Protein AF-A0A965KY84-F1 (afdb_monomer)

Radius of gyration: 26.67 Å; Cα contacts (8 Å, |Δi|>4): 203; chains: 1; bounding box: 58×39×114 Å

Secondary structure (DSSP, 8-state):
---HHHHHHHHHHHHHHHHHHHHHHHTT-HHHHHHHHHHHHHHHHHHHHHHHHHTT--SHHHHHHHHHHHHHHHHHHHHHHHHHHHHHHTT-HHHHHHHHHHHHHHTTT-SS-THHHHHHHHHHHHHHTT-HHHHHHHHHHHHHHS-TT-HHHHHHHHHH--S----TTS-------------------

Structure (mmCIF, N/CA/C/O backbone):
data_AF-A0A965KY84-F1
#
_entry.id   AF-A0A965KY84-F1
#
loop_
_atom_site.group_PDB
_atom_site.id
_atom_site.type_symbol
_atom_site.label_atom_id
_atom_site.label_alt_id
_atom_site.label_comp_id
_atom_site.label_asym_id
_atom_site.label_entity_id
_atom_site.label_seq_id
_atom_site.pdbx_PDB_ins_code
_atom_site.Cartn_x
_atom_site.Cartn_y
_atom_site.Cartn_z
_atom_site.occupancy
_atom_site.B_iso_or_equiv
_atom_site.auth_seq_id
_atom_site.auth_comp_id
_atom_site.auth_asym_id
_atom_site.auth_atom_id
_atom_site.pdbx_PDB_model_num
ATOM 1 N N . ILE A 1 1 ? -8.510 -15.455 -38.032 1.00 48.03 1 ILE A N 1
ATOM 2 C CA . ILE A 1 1 ? -7.529 -14.354 -37.911 1.00 48.03 1 ILE A CA 1
ATOM 3 C C . ILE A 1 1 ? -8.120 -13.406 -36.882 1.00 48.03 1 ILE A C 1
ATOM 5 O O . ILE A 1 1 ? -9.177 -12.855 -37.149 1.00 48.03 1 ILE A O 1
ATOM 9 N N . SER A 1 2 ? -7.566 -13.393 -35.667 1.00 53.50 2 SER A N 1
ATOM 10 C CA . SER A 1 2 ? -7.952 -12.434 -34.624 1.00 53.50 2 SER A CA 1
ATOM 11 C C . SER A 1 2 ? -7.373 -11.094 -35.042 1.00 53.50 2 SER A C 1
ATOM 13 O O . SER A 1 2 ? -6.164 -11.003 -35.238 1.00 53.50 2 SER A O 1
ATOM 15 N N . ASP A 1 3 ? -8.238 -10.120 -35.275 1.00 58.94 3 ASP A N 1
ATOM 16 C CA . ASP A 1 3 ? -7.884 -8.865 -35.921 1.00 58.94 3 ASP A CA 1
ATOM 17 C C . ASP A 1 3 ? -7.163 -7.962 -34.908 1.00 58.94 3 ASP A C 1
ATOM 19 O O . ASP A 1 3 ? -7.697 -7.666 -33.839 1.00 58.94 3 ASP A O 1
ATOM 23 N N . GLU A 1 4 ? -5.931 -7.544 -35.204 1.00 60.50 4 GLU A N 1
ATOM 24 C CA . GLU A 1 4 ? -5.129 -6.662 -34.333 1.00 60.50 4 GLU A CA 1
ATOM 25 C C . GLU A 1 4 ? -5.877 -5.360 -33.972 1.00 60.50 4 GLU A C 1
ATOM 27 O O . GLU A 1 4 ? -5.611 -4.740 -32.941 1.00 60.50 4 GLU A O 1
ATOM 32 N N . SER A 1 5 ? -6.866 -4.981 -34.788 1.00 69.56 5 SER A N 1
ATOM 33 C CA . SER A 1 5 ? -7.775 -3.853 -34.575 1.00 69.56 5 SER A CA 1
ATOM 34 C C . SER A 1 5 ? -8.578 -3.947 -33.266 1.00 69.56 5 SER A C 1
ATOM 36 O O . SER A 1 5 ? -8.753 -2.934 -32.584 1.00 69.56 5 SER A O 1
ATOM 38 N N . ASP A 1 6 ? -9.006 -5.145 -32.857 1.00 75.56 6 ASP A N 1
ATOM 39 C CA . ASP A 1 6 ? -9.757 -5.343 -31.611 1.00 75.56 6 ASP A CA 1
ATOM 40 C C . ASP A 1 6 ? -8.845 -5.238 -30.382 1.00 75.56 6 ASP A C 1
ATOM 42 O O . ASP A 1 6 ? -9.236 -4.677 -29.357 1.00 75.56 6 ASP A O 1
ATOM 46 N N . TYR A 1 7 ? -7.584 -5.662 -30.500 1.00 73.69 7 TYR A N 1
ATOM 47 C CA . TYR A 1 7 ? -6.595 -5.500 -29.433 1.00 73.69 7 TYR A CA 1
ATOM 48 C C . TYR A 1 7 ? -6.318 -4.019 -29.129 1.00 73.69 7 TYR A C 1
ATOM 50 O O . TYR A 1 7 ? -6.344 -3.606 -27.965 1.00 73.69 7 TYR A O 1
ATOM 58 N N . PHE A 1 8 ? -6.136 -3.187 -30.161 1.00 81.56 8 PHE A N 1
ATOM 59 C CA . PHE A 1 8 ? -5.931 -1.746 -29.973 1.00 81.56 8 PHE A CA 1
ATOM 60 C C . PHE A 1 8 ? -7.146 -1.050 -29.350 1.00 81.56 8 PHE A C 1
ATOM 62 O O . PHE A 1 8 ? -6.969 -0.190 -28.485 1.00 81.56 8 PHE A O 1
ATOM 69 N N . ARG A 1 9 ? -8.370 -1.464 -29.702 1.00 82.81 9 ARG A N 1
ATOM 70 C CA . ARG A 1 9 ? -9.598 -0.951 -29.067 1.00 82.81 9 ARG A CA 1
ATOM 71 C C . ARG A 1 9 ? -9.628 -1.226 -27.568 1.00 82.81 9 ARG A C 1
ATOM 73 O O . ARG A 1 9 ? -9.998 -0.347 -26.792 1.00 82.81 9 ARG A O 1
ATOM 80 N N . HIS A 1 10 ? -9.227 -2.423 -27.144 1.00 84.94 10 HIS A N 1
ATOM 81 C CA . HIS A 1 10 ? -9.190 -2.769 -25.723 1.00 84.94 10 HIS A CA 1
ATOM 82 C C . HIS A 1 10 ? -8.139 -1.964 -24.955 1.00 84.94 10 HIS A C 1
ATOM 84 O O . HIS A 1 10 ? -8.420 -1.502 -23.848 1.00 84.94 10 HIS A O 1
ATOM 90 N N . ILE A 1 11 ? -6.965 -1.732 -25.551 1.00 87.38 11 ILE A N 1
ATOM 91 C CA . ILE A 1 11 ? -5.928 -0.880 -24.950 1.00 87.38 11 ILE A CA 1
ATOM 92 C C . ILE A 1 11 ? -6.421 0.559 -24.807 1.00 87.38 11 ILE A C 1
ATOM 94 O O . ILE A 1 11 ? -6.258 1.167 -23.748 1.00 87.38 11 ILE A O 1
ATOM 98 N N . GLU A 1 12 ? -7.036 1.109 -25.852 1.00 90.69 12 GLU A N 1
ATOM 99 C CA . GLU A 1 12 ? -7.560 2.472 -25.824 1.00 90.69 12 GLU A CA 1
ATOM 100 C C . GLU A 1 12 ? -8.665 2.621 -24.770 1.00 90.69 12 GLU A C 1
ATOM 102 O O . GLU A 1 12 ? -8.645 3.562 -23.972 1.00 90.69 12 GLU A O 1
ATOM 107 N N . ALA A 1 13 ? -9.587 1.658 -24.699 1.00 91.06 13 ALA A N 1
ATOM 108 C CA . ALA A 1 13 ? -10.632 1.632 -23.685 1.00 91.06 13 ALA A CA 1
ATOM 109 C C . ALA A 1 13 ? -10.048 1.573 -22.264 1.00 91.06 13 ALA A C 1
ATOM 111 O O . ALA A 1 13 ? -10.431 2.378 -21.412 1.00 91.06 13 ALA A O 1
ATOM 112 N N . ALA A 1 14 ? -9.082 0.685 -22.011 1.00 88.94 14 ALA A N 1
ATOM 113 C CA . ALA A 1 14 ? -8.410 0.582 -20.716 1.00 88.94 14 ALA A CA 1
ATOM 114 C C . ALA A 1 14 ? -7.687 1.887 -20.341 1.00 88.94 14 ALA A C 1
ATOM 116 O O . ALA A 1 14 ? -7.776 2.351 -19.202 1.00 88.94 14 ALA A O 1
ATOM 117 N N . HIS A 1 15 ? -7.026 2.532 -21.306 1.00 90.81 15 HIS A N 1
ATOM 118 C CA . HIS A 1 15 ? -6.369 3.822 -21.096 1.00 90.81 15 HIS A CA 1
ATOM 119 C C . HIS A 1 15 ? -7.362 4.936 -20.750 1.00 90.81 15 HIS A C 1
ATOM 121 O O . HIS A 1 15 ? -7.101 5.737 -19.849 1.00 90.81 15 HIS A O 1
ATOM 127 N N . ASN A 1 16 ? -8.515 4.970 -21.419 1.00 94.31 16 ASN A N 1
ATOM 128 C CA . ASN A 1 16 ? -9.575 5.937 -21.140 1.00 94.31 16 ASN A CA 1
ATOM 129 C C . ASN A 1 16 ? -10.199 5.715 -19.755 1.00 94.31 16 ASN A C 1
ATOM 131 O O . ASN A 1 16 ? -10.411 6.682 -19.020 1.00 94.31 16 ASN A O 1
ATOM 135 N N . ILE A 1 17 ? -10.414 4.457 -19.358 1.00 94.25 17 ILE A N 1
ATOM 136 C CA . ILE A 1 17 ? -10.877 4.100 -18.009 1.00 94.25 17 ILE A CA 1
ATOM 137 C C . ILE A 1 17 ? -9.865 4.570 -16.962 1.00 94.25 17 ILE A C 1
ATOM 139 O O . ILE A 1 17 ? -10.242 5.275 -16.025 1.00 94.25 17 ILE A O 1
ATOM 143 N N . ARG A 1 18 ? -8.573 4.268 -17.149 1.00 94.00 18 ARG A N 1
ATOM 144 C CA . ARG A 1 18 ? -7.508 4.720 -16.241 1.00 94.00 18 ARG A CA 1
ATOM 145 C C . ARG A 1 18 ? -7.511 6.240 -16.089 1.00 94.00 18 ARG A C 1
ATOM 147 O O . ARG A 1 18 ? -7.527 6.739 -14.968 1.00 94.00 18 ARG A O 1
ATOM 154 N N . LYS A 1 19 ? -7.557 6.982 -17.201 1.00 95.50 19 LYS A N 1
ATOM 155 C CA . LYS A 1 19 ? -7.631 8.452 -17.175 1.00 95.50 19 LYS A CA 1
ATOM 156 C C . LYS A 1 19 ? -8.861 8.965 -16.431 1.00 95.50 19 LYS A C 1
ATOM 158 O O . LYS A 1 19 ? -8.756 9.956 -15.714 1.00 95.50 19 LYS A O 1
ATOM 163 N N . SER A 1 20 ? -10.011 8.312 -16.597 1.00 96.62 20 SER A N 1
ATOM 164 C CA . SER A 1 20 ? -11.227 8.680 -15.874 1.00 96.62 20 SER A CA 1
ATOM 165 C C . SER A 1 20 ? -11.042 8.503 -14.367 1.00 96.62 20 SER A C 1
ATOM 167 O O . SER A 1 20 ? -11.290 9.447 -13.621 1.00 96.62 20 SER A O 1
ATOM 169 N N . ILE A 1 21 ? -10.527 7.351 -13.922 1.00 96.50 21 ILE A N 1
ATOM 170 C CA . ILE A 1 21 ? -10.257 7.069 -12.501 1.00 96.50 21 ILE A CA 1
ATOM 171 C C . ILE A 1 21 ? -9.273 8.092 -11.918 1.00 96.50 21 ILE A C 1
ATOM 173 O O . ILE A 1 21 ? -9.540 8.667 -10.865 1.00 96.50 21 ILE A O 1
ATOM 177 N N . GLU A 1 22 ? -8.176 8.385 -12.620 1.00 95.75 22 GLU A N 1
ATOM 178 C CA . GLU A 1 22 ? -7.222 9.421 -12.201 1.00 95.75 22 GLU A CA 1
ATOM 179 C C . GLU A 1 22 ? -7.871 10.814 -12.126 1.00 95.75 22 GLU A C 1
ATOM 181 O O . GLU A 1 22 ? -7.542 11.607 -11.244 1.00 95.75 22 GLU A O 1
ATOM 186 N N . GLY A 1 23 ? -8.801 11.121 -13.035 1.00 96.38 23 GLY A N 1
ATOM 187 C CA . GLY A 1 23 ? -9.595 12.348 -13.003 1.00 96.38 23 GLY A CA 1
ATOM 188 C C . GLY A 1 23 ? -10.447 12.444 -11.738 1.00 96.38 23 GLY A C 1
ATOM 189 O O . GLY A 1 23 ? -10.353 13.431 -11.012 1.00 96.38 23 GLY A O 1
ATOM 190 N N . TRP A 1 24 ? -11.206 11.391 -11.421 1.00 96.56 24 TRP A N 1
ATOM 191 C CA . TRP A 1 24 ? -12.016 11.317 -10.201 1.00 96.56 24 TRP A CA 1
ATOM 192 C C . TRP A 1 24 ? -11.172 11.408 -8.927 1.00 96.56 24 TRP A C 1
ATOM 194 O O . TRP A 1 24 ? -11.560 12.101 -7.984 1.00 96.56 24 TRP A O 1
ATOM 204 N N . ALA A 1 25 ? -10.003 10.763 -8.907 1.00 95.38 25 ALA A N 1
ATOM 205 C CA . ALA A 1 25 ? -9.055 10.853 -7.801 1.00 95.38 25 ALA A CA 1
ATOM 206 C C . ALA A 1 25 ? -8.598 12.303 -7.568 1.00 95.38 25 ALA A C 1
ATOM 208 O O . ALA A 1 25 ? -8.635 12.793 -6.440 1.00 95.38 25 ALA A O 1
ATOM 209 N N . LYS A 1 26 ? -8.240 13.027 -8.641 1.00 94.50 26 LYS A N 1
ATOM 210 C CA . LYS A 1 26 ? -7.852 14.450 -8.575 1.00 94.50 26 LYS A CA 1
ATOM 211 C C . LYS A 1 26 ? -8.998 15.362 -8.141 1.00 94.50 26 LYS A C 1
ATOM 213 O O . LYS A 1 26 ? -8.748 16.384 -7.512 1.00 94.50 26 LYS A O 1
ATOM 218 N N . SER A 1 27 ? -10.241 14.990 -8.438 1.00 94.88 27 SER A N 1
ATOM 219 C CA . SER A 1 27 ? -11.438 15.681 -7.945 1.00 94.88 27 SER A CA 1
ATOM 220 C C . SER A 1 27 ? -11.765 15.382 -6.474 1.00 94.88 27 SER A C 1
ATOM 222 O O . SER A 1 27 ? -12.736 15.926 -5.956 1.00 94.88 27 SER A O 1
ATOM 224 N N . GLY A 1 28 ? -10.974 14.544 -5.793 1.00 93.31 28 GLY A N 1
ATOM 225 C CA . GLY A 1 28 ? -11.112 14.255 -4.364 1.00 93.31 28 GLY A CA 1
ATOM 226 C C . GLY A 1 28 ? -11.915 12.996 -4.031 1.00 93.31 28 GLY A C 1
ATOM 227 O O . GLY A 1 28 ? -12.211 12.764 -2.862 1.00 93.31 28 GLY A O 1
ATOM 228 N N . ASN A 1 29 ? -12.269 12.160 -5.013 1.00 96.69 29 ASN A N 1
ATOM 229 C CA . ASN A 1 29 ? -12.922 10.884 -4.726 1.00 96.69 29 ASN A CA 1
ATOM 230 C C . ASN A 1 29 ? -11.909 9.889 -4.128 1.00 96.69 29 ASN A C 1
ATOM 232 O O . ASN A 1 29 ? -10.963 9.476 -4.800 1.00 96.69 29 ASN A O 1
ATOM 236 N N . HIS A 1 30 ? -12.118 9.493 -2.869 1.00 95.75 30 HIS A N 1
ATOM 237 C CA . HIS A 1 30 ? -11.198 8.618 -2.137 1.00 95.75 30 HIS A CA 1
ATOM 238 C C . HIS A 1 30 ? -11.125 7.186 -2.679 1.00 95.75 30 HIS A C 1
ATOM 240 O O . HIS A 1 30 ? -10.051 6.588 -2.654 1.00 95.75 30 HIS A O 1
ATOM 246 N N . ASP A 1 31 ? -12.225 6.644 -3.199 1.00 95.31 31 ASP A N 1
ATOM 247 C CA . ASP A 1 31 ? -12.238 5.287 -3.752 1.00 95.31 31 ASP A CA 1
ATOM 248 C C . ASP A 1 31 ? -11.516 5.271 -5.107 1.00 95.31 31 ASP A C 1
ATOM 250 O O . ASP A 1 31 ? -10.680 4.410 -5.375 1.00 95.31 31 ASP A O 1
ATOM 254 N N . ALA A 1 32 ? -11.740 6.295 -5.936 1.00 96.56 32 ALA A N 1
ATOM 255 C CA . ALA A 1 32 ? -10.979 6.485 -7.168 1.00 96.56 32 ALA A CA 1
ATOM 256 C C . ALA A 1 32 ? -9.486 6.706 -6.886 1.00 96.56 32 ALA A C 1
ATOM 258 O O . ALA A 1 32 ? -8.641 6.178 -7.603 1.00 96.56 32 ALA A O 1
ATOM 259 N N . ALA A 1 33 ? -9.156 7.442 -5.824 1.00 96.94 33 ALA A N 1
ATOM 260 C CA . ALA A 1 33 ? -7.784 7.637 -5.373 1.00 96.94 33 ALA A CA 1
ATOM 261 C C . ALA A 1 33 ? -7.115 6.323 -4.942 1.00 96.94 33 ALA A C 1
ATOM 263 O O . ALA A 1 33 ? -5.958 6.090 -5.295 1.00 96.94 33 ALA A O 1
ATOM 264 N N . TYR A 1 34 ? -7.848 5.437 -4.257 1.00 97.38 34 TYR A N 1
ATOM 265 C CA . TYR A 1 34 ? -7.376 4.087 -3.951 1.00 97.38 34 TYR A CA 1
ATOM 266 C C . TYR A 1 34 ? -7.021 3.308 -5.223 1.00 97.38 34 TYR A C 1
ATOM 268 O O . TYR A 1 34 ? -5.891 2.840 -5.356 1.00 97.38 34 TYR A O 1
ATOM 276 N N . TYR A 1 35 ? -7.941 3.226 -6.190 1.00 97.56 35 TYR A N 1
ATOM 277 C CA . TYR A 1 35 ? -7.696 2.484 -7.430 1.00 97.56 35 TYR A CA 1
ATOM 278 C C . TYR A 1 35 ? -6.612 3.120 -8.307 1.00 97.56 35 TYR A C 1
ATOM 280 O O . TYR A 1 35 ? -5.807 2.401 -8.895 1.00 97.56 35 TYR A O 1
ATOM 288 N N . ALA A 1 36 ? -6.547 4.452 -8.379 1.00 97.12 36 ALA A N 1
ATOM 289 C CA . ALA A 1 36 ? -5.478 5.160 -9.079 1.00 97.12 36 ALA A CA 1
ATOM 290 C C . ALA A 1 36 ? -4.104 4.844 -8.469 1.00 97.12 36 ALA A C 1
ATOM 292 O O . ALA A 1 36 ? -3.149 4.579 -9.199 1.00 97.12 36 ALA A O 1
ATOM 293 N N . GLY A 1 37 ? -4.025 4.818 -7.135 1.00 97.25 37 GLY A N 1
ATOM 294 C CA . GLY A 1 37 ? -2.831 4.410 -6.405 1.00 97.25 37 GLY A CA 1
ATOM 295 C C . GLY A 1 37 ? -2.443 2.954 -6.650 1.00 97.25 37 GLY A C 1
ATOM 296 O O . GLY A 1 37 ? -1.276 2.674 -6.907 1.00 97.25 37 GLY A O 1
ATOM 297 N N . LEU A 1 38 ? -3.418 2.041 -6.624 1.00 97.69 38 LEU A N 1
ATOM 298 C CA . LEU A 1 38 ? -3.203 0.613 -6.873 1.00 97.69 38 LEU A CA 1
ATOM 299 C C . LEU A 1 38 ? -2.650 0.361 -8.279 1.00 97.69 38 LEU A C 1
ATOM 301 O O . LEU A 1 38 ? -1.630 -0.304 -8.417 1.00 97.69 38 LEU A O 1
ATOM 305 N N . MET A 1 39 ? -3.270 0.952 -9.305 1.00 97.06 39 MET A N 1
ATOM 306 C CA . MET A 1 39 ? -2.810 0.820 -10.692 1.00 97.06 39 MET A CA 1
ATOM 307 C C . MET A 1 39 ? -1.380 1.338 -10.876 1.00 97.06 39 MET A C 1
ATOM 309 O O . MET A 1 39 ? -0.581 0.691 -11.545 1.00 97.06 39 MET A O 1
ATOM 313 N N . ALA A 1 40 ? -1.050 2.490 -10.283 1.00 96.94 40 ALA A N 1
ATOM 314 C CA . ALA A 1 40 ? 0.308 3.027 -10.340 1.00 96.94 40 ALA A CA 1
ATOM 315 C C . ALA A 1 40 ? 1.303 2.110 -9.607 1.00 96.94 40 ALA A C 1
ATOM 317 O O . ALA A 1 40 ? 2.391 1.846 -10.108 1.00 96.94 40 ALA A O 1
ATOM 318 N N . PHE A 1 41 ? 0.931 1.558 -8.451 1.00 97.31 41 PHE A N 1
ATOM 319 C CA . PHE A 1 41 ? 1.815 0.656 -7.718 1.00 97.31 41 PHE A CA 1
ATOM 320 C C . PHE A 1 41 ? 2.060 -0.673 -8.446 1.00 97.31 41 PHE A C 1
ATOM 322 O O . PHE A 1 41 ? 3.187 -1.167 -8.453 1.00 97.31 41 PHE A O 1
ATOM 329 N N . A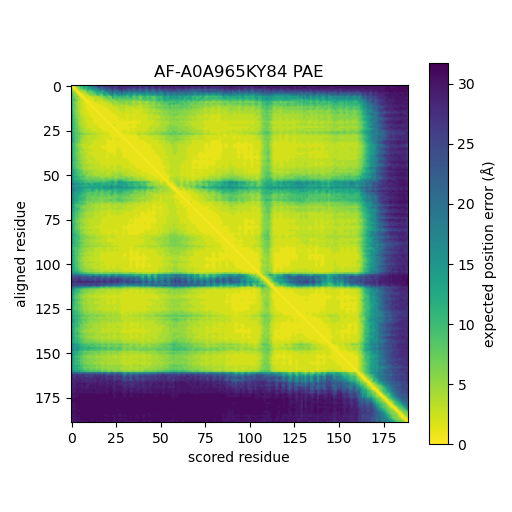SP A 1 42 ? 1.041 -1.242 -9.085 1.00 96.38 42 ASP A N 1
ATOM 330 C CA . ASP A 1 42 ? 1.206 -2.460 -9.880 1.00 96.38 42 ASP A CA 1
ATOM 331 C C . ASP A 1 42 ? 2.057 -2.208 -11.135 1.00 96.38 42 ASP A C 1
ATOM 333 O O . ASP A 1 42 ? 2.914 -3.028 -11.468 1.00 96.38 42 ASP A O 1
ATOM 337 N N . GLU A 1 43 ? 1.911 -1.046 -11.781 1.00 95.50 43 GLU A N 1
ATOM 338 C CA . GLU A 1 43 ? 2.781 -0.650 -12.896 1.00 95.50 43 GLU A CA 1
ATOM 339 C C . GLU A 1 43 ? 4.238 -0.457 -12.438 1.00 95.50 43 GLU A C 1
ATOM 341 O O . GLU A 1 43 ? 5.164 -0.871 -13.136 1.00 95.50 43 GLU A O 1
ATOM 346 N N . ALA A 1 44 ? 4.462 0.093 -11.238 1.00 95.19 44 ALA A N 1
ATOM 347 C CA . ALA A 1 44 ? 5.803 0.194 -10.666 1.00 95.19 44 ALA A CA 1
ATOM 348 C C . ALA A 1 44 ? 6.460 -1.182 -10.487 1.00 95.19 44 ALA A C 1
ATOM 350 O O . ALA A 1 44 ? 7.580 -1.401 -10.948 1.00 95.19 44 ALA A O 1
ATOM 351 N N . LYS A 1 45 ? 5.740 -2.142 -9.890 1.00 94.31 45 LYS A N 1
ATOM 352 C CA . LYS A 1 45 ? 6.230 -3.523 -9.736 1.00 94.31 45 LYS A CA 1
ATOM 353 C C . LYS A 1 45 ? 6.557 -4.158 -11.082 1.00 94.31 45 LYS A C 1
ATOM 355 O O . LYS A 1 45 ? 7.580 -4.824 -11.201 1.00 94.31 45 LYS A O 1
ATOM 360 N N . ARG A 1 46 ? 5.725 -3.920 -12.100 1.00 94.12 46 ARG A N 1
ATOM 361 C CA . ARG A 1 46 ? 5.973 -4.406 -13.459 1.00 94.12 46 ARG A CA 1
ATOM 362 C C . ARG A 1 46 ? 7.265 -3.828 -14.035 1.00 94.12 46 ARG A C 1
ATOM 364 O O . ARG A 1 46 ? 8.062 -4.572 -14.593 1.00 94.12 46 ARG A O 1
ATOM 371 N N . PHE A 1 47 ? 7.510 -2.527 -13.884 1.00 93.38 47 PHE A N 1
ATOM 372 C CA . PHE A 1 47 ? 8.773 -1.930 -14.321 1.00 93.38 47 PHE A CA 1
ATOM 373 C C . PHE A 1 47 ? 9.983 -2.478 -13.555 1.00 93.38 47 PHE A C 1
ATOM 375 O O . PHE A 1 47 ? 11.026 -2.713 -14.164 1.00 93.38 47 PHE A O 1
ATOM 382 N N . ASP A 1 48 ? 9.854 -2.745 -12.257 1.00 90.31 48 ASP A N 1
ATOM 383 C CA . ASP A 1 48 ? 10.913 -3.399 -11.481 1.00 90.31 48 ASP A CA 1
ATOM 384 C C . ASP A 1 48 ? 11.176 -4.841 -11.938 1.00 90.31 48 ASP A C 1
ATOM 386 O O . ASP A 1 48 ? 12.328 -5.281 -11.974 1.00 90.31 48 ASP A O 1
ATOM 390 N N . GLU A 1 49 ? 10.135 -5.590 -12.304 1.00 90.69 49 GLU A N 1
ATOM 391 C CA . GLU A 1 49 ? 10.271 -6.923 -12.897 1.00 90.69 49 GLU A CA 1
ATOM 392 C C . GLU A 1 49 ? 11.010 -6.864 -14.236 1.00 90.69 49 GLU A C 1
ATOM 394 O O . GLU A 1 49 ? 11.954 -7.631 -14.439 1.00 90.69 49 GLU A O 1
ATOM 399 N N . GLU A 1 50 ? 10.660 -5.911 -15.104 1.00 89.50 50 GLU A N 1
ATOM 400 C CA . GLU A 1 50 ? 11.376 -5.670 -16.360 1.00 89.50 50 GLU A CA 1
ATOM 401 C C . GLU A 1 50 ? 12.843 -5.312 -16.092 1.00 89.50 50 GLU A C 1
ATOM 403 O O . GLU A 1 50 ? 13.745 -5.910 -16.677 1.00 89.50 50 GLU A O 1
ATOM 408 N N . PHE A 1 51 ? 13.120 -4.411 -15.143 1.00 88.81 51 PHE A N 1
ATOM 409 C CA . PHE A 1 51 ? 14.486 -4.056 -14.751 1.00 88.81 51 PHE A CA 1
ATOM 410 C C . PHE A 1 51 ? 15.324 -5.283 -14.361 1.00 88.81 51 PHE A C 1
ATOM 412 O O . PHE A 1 51 ? 16.488 -5.377 -14.762 1.00 88.81 51 PHE A O 1
ATOM 419 N N . ARG A 1 52 ? 14.751 -6.250 -13.632 1.00 86.31 52 ARG A N 1
ATOM 420 C CA . ARG A 1 52 ? 15.467 -7.472 -13.218 1.00 86.31 52 ARG A CA 1
ATOM 421 C C . ARG A 1 52 ? 15.938 -8.320 -14.397 1.00 86.31 52 ARG A C 1
ATOM 423 O O . ARG A 1 52 ? 16.978 -8.962 -14.272 1.00 86.31 52 ARG A O 1
ATOM 430 N N . ILE A 1 53 ? 15.229 -8.296 -15.527 1.00 86.50 53 ILE A N 1
ATOM 431 C CA . ILE A 1 53 ? 15.658 -8.975 -16.760 1.00 86.50 53 ILE A CA 1
ATOM 432 C C . ILE A 1 53 ? 16.974 -8.359 -17.253 1.00 86.50 53 ILE A C 1
ATOM 434 O O . ILE A 1 53 ? 17.904 -9.075 -17.616 1.00 86.50 53 ILE A O 1
ATOM 438 N N . TYR A 1 54 ? 17.089 -7.030 -17.195 1.00 84.19 54 TYR A N 1
ATOM 439 C CA . TYR A 1 54 ? 18.252 -6.287 -17.685 1.00 84.19 54 TYR A CA 1
ATOM 440 C C . TYR A 1 54 ? 19.426 -6.235 -16.695 1.00 84.19 54 TYR A C 1
ATOM 442 O O . TYR A 1 54 ? 20.580 -6.155 -17.118 1.00 84.19 54 TYR A O 1
ATOM 450 N N . ALA A 1 55 ? 19.162 -6.305 -15.387 1.00 78.19 55 ALA A N 1
ATOM 451 C CA . ALA A 1 55 ? 20.151 -6.077 -14.329 1.00 78.19 55 ALA A CA 1
ATOM 452 C C . ALA A 1 55 ? 21.339 -7.065 -14.323 1.00 78.19 55 ALA A C 1
ATOM 454 O O . ALA A 1 55 ? 22.401 -6.745 -13.794 1.00 78.19 55 ALA A O 1
ATOM 455 N N . GLY A 1 56 ? 21.180 -8.258 -14.907 1.00 77.12 56 GLY A N 1
ATOM 456 C CA . GLY A 1 56 ? 22.234 -9.279 -14.987 1.00 77.12 56 GLY A CA 1
ATOM 457 C C . GLY A 1 56 ? 23.154 -9.176 -16.211 1.00 77.12 56 GLY A C 1
ATOM 458 O O . GLY A 1 56 ? 24.105 -9.954 -16.326 1.00 77.12 56 GLY A O 1
ATOM 459 N N . HIS A 1 57 ? 22.884 -8.261 -17.145 1.00 83.69 57 HIS A N 1
ATOM 460 C CA . HIS A 1 57 ? 23.644 -8.157 -18.390 1.00 83.69 57 HIS A CA 1
ATOM 461 C C . HIS A 1 57 ? 24.972 -7.406 -18.208 1.00 83.69 57 HIS A C 1
ATOM 463 O O . HIS A 1 57 ? 25.066 -6.427 -17.476 1.00 83.69 57 HIS A O 1
ATOM 469 N N . LYS A 1 58 ? 26.017 -7.852 -18.919 1.00 80.00 58 LYS A N 1
ATOM 470 C CA . LYS A 1 58 ? 27.349 -7.209 -18.920 1.00 80.00 58 LYS A CA 1
ATOM 471 C C . LYS A 1 58 ? 27.482 -6.061 -19.925 1.00 80.00 58 LYS A C 1
ATOM 473 O O . LYS A 1 58 ? 28.440 -5.302 -19.850 1.00 80.00 58 LYS A O 1
ATOM 478 N N . ASP A 1 59 ? 26.568 -5.983 -20.889 1.00 89.00 59 ASP A N 1
ATOM 479 C CA . ASP A 1 59 ? 26.566 -4.957 -21.930 1.00 89.00 59 ASP A CA 1
ATOM 480 C C . ASP A 1 59 ? 25.891 -3.682 -21.406 1.00 89.00 59 ASP A C 1
ATOM 482 O O . ASP A 1 59 ? 24.763 -3.703 -20.905 1.00 89.00 59 ASP A O 1
ATOM 486 N N . GLU A 1 60 ? 26.607 -2.568 -21.535 1.00 85.06 60 GLU A N 1
ATOM 487 C CA . GLU A 1 60 ? 26.217 -1.249 -21.050 1.00 85.06 60 GLU A CA 1
ATOM 488 C C . GLU A 1 60 ? 24.875 -0.775 -21.624 1.00 85.06 60 GLU A C 1
ATOM 490 O O . GLU A 1 60 ? 24.091 -0.159 -20.903 1.00 85.06 60 GLU A O 1
ATOM 495 N N . ARG A 1 61 ? 24.534 -1.142 -22.868 1.00 86.25 61 ARG A N 1
ATOM 496 C CA . ARG A 1 61 ? 23.248 -0.765 -23.486 1.00 86.25 61 ARG A CA 1
ATOM 497 C C . ARG A 1 61 ? 22.050 -1.397 -22.781 1.00 86.25 61 ARG A C 1
ATOM 499 O O . ARG A 1 61 ? 21.000 -0.767 -22.656 1.00 86.25 61 ARG A O 1
ATOM 506 N N . TYR A 1 62 ? 22.197 -2.633 -22.306 1.00 86.06 62 TYR A N 1
ATOM 507 C CA . TYR A 1 62 ? 21.145 -3.315 -21.551 1.00 86.06 62 TYR A CA 1
ATOM 508 C C . TYR A 1 62 ? 21.034 -2.746 -20.137 1.00 86.06 62 TYR A C 1
ATOM 510 O O . TYR A 1 62 ? 19.924 -2.543 -19.650 1.00 86.06 62 TYR A O 1
ATOM 518 N N . LEU A 1 63 ? 22.160 -2.394 -19.510 1.00 85.75 63 LEU A N 1
ATOM 519 C CA . LEU A 1 63 ? 22.156 -1.700 -18.220 1.00 85.75 63 LEU A CA 1
ATOM 520 C C . LEU A 1 63 ? 21.488 -0.319 -18.316 1.00 85.75 63 LEU A C 1
AT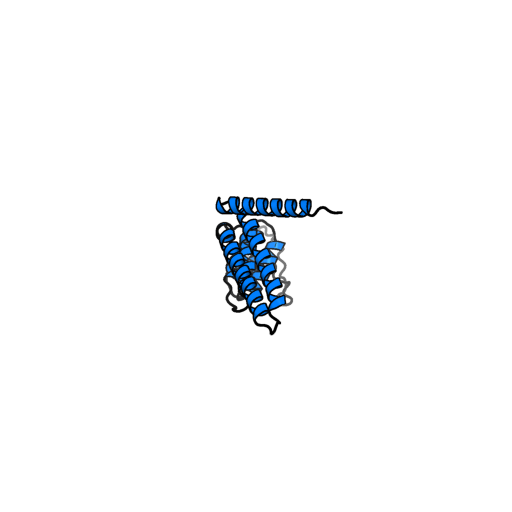OM 522 O O . LEU A 1 63 ? 20.718 0.056 -17.434 1.00 85.75 63 LEU A O 1
ATOM 526 N N . GLU A 1 64 ? 21.722 0.426 -19.400 1.00 87.19 64 GLU A N 1
ATOM 527 C CA . GLU A 1 64 ? 21.033 1.690 -19.682 1.00 87.19 64 GLU A CA 1
ATOM 528 C C . GLU A 1 64 ? 19.525 1.522 -19.867 1.00 87.19 64 GLU A C 1
ATOM 530 O O . GLU A 1 64 ? 18.751 2.309 -19.319 1.00 87.19 64 GLU A O 1
ATOM 535 N N . ALA A 1 65 ? 19.094 0.504 -20.616 1.00 86.69 65 ALA A N 1
ATOM 536 C CA . ALA A 1 65 ? 17.676 0.185 -20.757 1.00 86.69 65 ALA A CA 1
ATOM 537 C C . ALA A 1 65 ? 17.050 -0.165 -19.397 1.00 86.69 65 ALA A C 1
ATOM 539 O O . ALA A 1 65 ? 15.995 0.369 -19.055 1.00 86.69 65 ALA A O 1
ATOM 540 N N . GLY A 1 66 ? 17.744 -0.967 -18.585 1.00 88.12 66 GLY A N 1
ATOM 541 C CA . GLY A 1 66 ? 17.339 -1.292 -17.219 1.00 88.12 66 GLY A CA 1
ATOM 542 C C . GLY A 1 66 ? 17.149 -0.049 -16.344 1.00 88.12 66 GLY A C 1
ATOM 543 O O . GLY A 1 66 ? 16.116 0.087 -15.691 1.00 88.12 66 GLY A O 1
ATOM 544 N N . ARG A 1 67 ? 18.089 0.906 -16.376 1.00 88.69 67 ARG A N 1
ATOM 545 C CA . ARG A 1 67 ? 17.972 2.163 -15.612 1.00 88.69 67 ARG A CA 1
ATOM 546 C C . ARG A 1 67 ? 16.682 2.927 -15.924 1.00 88.69 67 ARG A C 1
ATOM 548 O O . ARG A 1 67 ? 16.050 3.438 -15.007 1.00 88.69 67 ARG A O 1
ATOM 555 N N . LYS A 1 68 ? 16.241 2.954 -17.187 1.00 92.06 68 LYS A N 1
ATOM 556 C CA . LYS A 1 68 ? 14.985 3.623 -17.576 1.00 92.06 68 LYS A CA 1
ATOM 557 C C . LYS A 1 68 ? 13.751 2.973 -16.951 1.00 92.06 68 LYS A C 1
ATOM 559 O O . LYS A 1 68 ? 12.806 3.689 -16.619 1.00 92.06 68 LYS A O 1
ATOM 564 N N . PHE A 1 69 ? 13.753 1.648 -16.803 1.00 91.94 69 PHE A N 1
ATOM 565 C CA . PHE A 1 69 ? 12.678 0.928 -16.123 1.00 91.94 69 PHE A CA 1
ATOM 5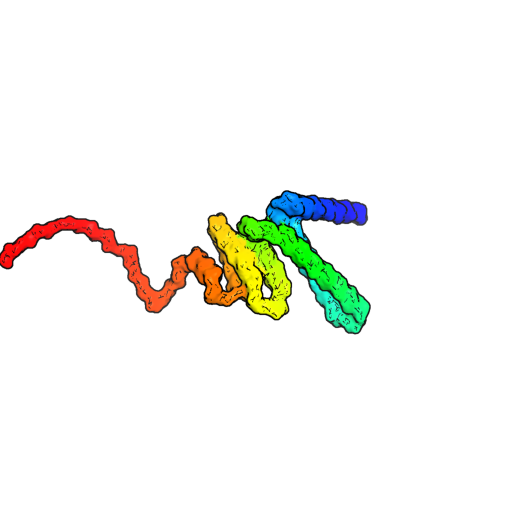66 C C . PHE A 1 69 ? 12.672 1.219 -14.625 1.00 91.94 69 PHE A C 1
ATOM 568 O O . PHE A 1 69 ? 11.618 1.536 -14.085 1.00 91.94 69 PHE A O 1
ATOM 575 N N . LEU A 1 70 ? 13.840 1.243 -13.981 1.00 89.38 70 LEU A N 1
ATOM 576 C CA . LEU A 1 70 ? 13.940 1.626 -12.571 1.00 89.38 70 LEU A CA 1
ATOM 577 C C . LEU A 1 70 ? 13.418 3.055 -12.332 1.00 89.38 70 LEU A C 1
ATOM 579 O O . LEU A 1 70 ? 12.582 3.285 -11.465 1.00 89.38 70 LEU A O 1
ATOM 583 N N . GLU A 1 71 ? 13.815 4.013 -13.173 1.00 91.44 71 GLU A N 1
ATOM 584 C CA . GLU A 1 71 ? 13.289 5.382 -13.099 1.00 91.44 71 GLU A CA 1
ATOM 585 C C . GLU A 1 71 ? 11.774 5.458 -13.352 1.00 91.44 71 GLU A C 1
ATOM 587 O O . GLU A 1 71 ? 11.097 6.345 -12.826 1.00 91.44 71 GLU A O 1
ATOM 592 N N . ALA A 1 72 ? 11.231 4.580 -14.202 1.00 93.75 72 ALA A N 1
ATOM 593 C CA . ALA A 1 72 ? 9.794 4.487 -14.443 1.00 93.75 72 ALA A CA 1
ATOM 594 C C . ALA A 1 72 ? 9.054 3.938 -13.220 1.00 93.75 72 ALA A C 1
ATOM 596 O O . ALA A 1 72 ? 8.046 4.522 -12.826 1.00 93.75 72 ALA A O 1
ATOM 597 N N . SER A 1 73 ? 9.599 2.905 -12.581 1.00 93.62 73 SER A N 1
ATOM 598 C CA . SER A 1 73 ? 9.099 2.365 -11.317 1.00 93.62 73 SER A CA 1
ATOM 599 C C . SER A 1 73 ? 9.051 3.435 -10.225 1.00 93.62 73 SER A C 1
ATOM 601 O O . SER A 1 73 ? 7.985 3.711 -9.674 1.00 93.62 73 SER A O 1
ATOM 603 N N . ASP A 1 74 ? 10.149 4.166 -10.009 1.00 92.62 74 ASP A N 1
ATOM 604 C CA . ASP A 1 74 ? 10.214 5.246 -9.015 1.00 92.62 74 ASP A CA 1
ATOM 605 C C . ASP A 1 74 ? 9.208 6.378 -9.287 1.00 92.62 74 ASP A C 1
ATOM 607 O O . ASP A 1 74 ? 8.678 7.007 -8.361 1.00 92.62 74 ASP A O 1
ATOM 611 N N . ARG A 1 75 ? 8.940 6.686 -10.565 1.00 95.50 75 ARG A N 1
ATOM 612 C CA . ARG A 1 75 ? 7.900 7.655 -10.951 1.00 95.50 75 ARG A CA 1
ATOM 613 C C . ARG A 1 75 ? 6.512 7.155 -10.571 1.00 95.50 75 ARG A C 1
ATOM 615 O O . ARG A 1 75 ? 5.747 7.921 -9.984 1.00 95.50 75 ARG A O 1
ATOM 622 N N . GLU A 1 76 ? 6.200 5.903 -10.876 1.00 96.06 76 GLU A N 1
ATOM 623 C CA . GLU A 1 76 ? 4.898 5.318 -10.564 1.00 96.06 76 GLU A CA 1
ATOM 624 C C . GLU A 1 76 ? 4.701 5.127 -9.049 1.00 96.06 76 GLU A C 1
ATOM 626 O O . GLU A 1 76 ? 3.621 5.423 -8.543 1.00 96.06 76 GLU A O 1
ATOM 631 N N . ILE A 1 77 ? 5.748 4.798 -8.280 1.00 94.81 77 ILE A N 1
ATOM 632 C CA . ILE A 1 77 ? 5.702 4.784 -6.803 1.00 94.81 77 ILE A CA 1
ATOM 633 C C . ILE A 1 77 ? 5.349 6.168 -6.249 1.00 94.81 77 ILE A C 1
ATOM 635 O O . ILE A 1 77 ? 4.499 6.295 -5.362 1.00 94.81 77 ILE A O 1
ATOM 639 N N . ARG A 1 78 ? 5.982 7.236 -6.753 1.00 94.75 78 ARG A N 1
ATOM 640 C CA . ARG A 1 78 ? 5.653 8.608 -6.328 1.00 94.75 78 ARG A CA 1
ATOM 641 C C . ARG A 1 78 ? 4.212 8.968 -6.667 1.00 94.75 78 ARG A C 1
ATOM 643 O O . ARG A 1 78 ? 3.497 9.459 -5.797 1.00 94.75 78 ARG A O 1
ATOM 650 N N . LYS A 1 79 ? 3.774 8.651 -7.884 1.00 95.69 79 LYS A N 1
ATOM 651 C CA . LYS A 1 79 ? 2.400 8.877 -8.344 1.00 95.69 79 LYS A CA 1
ATOM 652 C C . LYS A 1 79 ? 1.375 8.112 -7.498 1.00 95.69 79 LYS A C 1
ATOM 654 O O . LYS A 1 79 ? 0.350 8.675 -7.119 1.00 95.69 79 LYS A O 1
ATOM 659 N N . ALA A 1 80 ? 1.668 6.862 -7.136 1.00 96.69 80 ALA A N 1
ATOM 660 C CA . ALA A 1 80 ? 0.822 6.062 -6.257 1.00 96.69 80 ALA A CA 1
ATOM 661 C C . ALA A 1 80 ? 0.660 6.725 -4.882 1.00 96.69 80 ALA A C 1
ATOM 663 O O . ALA A 1 80 ? -0.462 6.891 -4.397 1.00 96.69 80 ALA A O 1
ATOM 664 N N . LYS A 1 81 ? 1.772 7.179 -4.284 1.00 95.31 81 LYS A N 1
ATOM 665 C CA . LYS A 1 81 ? 1.755 7.922 -3.014 1.00 95.31 81 LYS A CA 1
ATOM 666 C C . LYS A 1 81 ? 0.932 9.207 -3.119 1.00 95.31 81 LYS A C 1
ATOM 668 O O . LYS A 1 81 ? 0.129 9.468 -2.231 1.00 95.31 81 LYS A O 1
ATOM 673 N N . GLU A 1 82 ? 1.091 9.983 -4.190 1.00 96.19 82 GLU A N 1
ATOM 674 C CA . GLU A 1 82 ? 0.339 11.229 -4.408 1.00 96.19 82 GLU A CA 1
ATOM 675 C C . GLU A 1 82 ? -1.176 11.001 -4.430 1.00 96.19 82 GLU A C 1
ATOM 677 O O . GLU A 1 82 ? -1.910 11.733 -3.765 1.00 96.19 82 GLU A O 1
ATOM 682 N N . PHE A 1 83 ? -1.649 9.965 -5.128 1.00 96.69 83 PHE A N 1
ATOM 683 C CA . PHE A 1 83 ? -3.074 9.636 -5.128 1.00 96.69 83 PHE A CA 1
ATOM 684 C C . PHE A 1 83 ? -3.562 9.134 -3.775 1.00 96.69 83 PHE A C 1
ATOM 686 O O . PHE A 1 83 ? -4.642 9.518 -3.337 1.00 96.69 83 PHE A O 1
ATOM 693 N N . LEU A 1 84 ? -2.790 8.289 -3.093 1.00 96.19 84 LEU A N 1
ATOM 694 C CA . LEU A 1 84 ? -3.248 7.648 -1.861 1.00 96.19 84 LEU A CA 1
ATOM 695 C C . LEU A 1 84 ? -3.209 8.564 -0.646 1.00 96.19 84 LEU A C 1
ATOM 697 O O . LEU A 1 84 ? -3.981 8.352 0.289 1.00 96.19 84 LEU A O 1
ATOM 701 N N . HIS A 1 85 ? -2.337 9.573 -0.638 1.00 93.31 85 HIS A N 1
ATOM 702 C CA . HIS A 1 85 ? -2.111 10.415 0.533 1.00 93.31 85 HIS A CA 1
ATOM 703 C C . HIS A 1 85 ? -3.406 11.039 1.089 1.00 93.31 85 HIS A C 1
ATOM 705 O O . HIS A 1 85 ? -3.647 10.894 2.287 1.00 93.31 85 HIS A O 1
ATOM 711 N N . PRO A 1 86 ? -4.299 11.654 0.286 1.00 93.00 86 PRO A N 1
ATOM 712 C CA . PRO A 1 86 ? -5.552 12.203 0.804 1.00 93.00 86 PRO A CA 1
ATOM 713 C C . PRO A 1 86 ? -6.469 11.142 1.428 1.00 93.00 86 PRO A C 1
ATOM 715 O O . PRO A 1 86 ? -7.022 11.364 2.501 1.00 93.00 86 PRO A O 1
ATOM 718 N N . ALA A 1 87 ? -6.616 9.978 0.788 1.00 93.69 87 ALA A N 1
ATOM 719 C CA . ALA A 1 87 ? -7.501 8.915 1.267 1.00 93.69 87 ALA A CA 1
ATOM 720 C C . ALA A 1 87 ? -6.954 8.216 2.525 1.00 93.69 87 ALA A C 1
ATOM 722 O O . ALA A 1 87 ? -7.707 7.926 3.454 1.00 93.69 87 ALA A O 1
ATOM 723 N N . ALA A 1 88 ? -5.638 8.006 2.598 1.00 94.06 88 ALA A N 1
ATOM 724 C CA . ALA A 1 88 ? -4.984 7.451 3.779 1.00 94.06 88 ALA A CA 1
ATOM 725 C C . ALA A 1 88 ? -5.073 8.407 4.984 1.00 94.06 88 ALA A C 1
ATOM 727 O O . ALA A 1 88 ? -5.353 7.974 6.099 1.00 94.06 88 ALA A O 1
ATOM 728 N N . TYR A 1 89 ? -4.916 9.718 4.771 1.00 93.12 89 TYR A N 1
ATOM 729 C CA . TYR A 1 89 ? -5.078 10.717 5.838 1.00 93.12 89 TYR A CA 1
ATOM 730 C C . TYR A 1 89 ? -6.538 10.915 6.263 1.00 93.12 89 TYR A C 1
ATOM 732 O O . TYR A 1 89 ? -6.793 11.310 7.395 1.00 93.12 89 TYR A O 1
ATOM 740 N N . ALA A 1 90 ? -7.493 10.580 5.394 1.00 95.06 90 ALA A N 1
ATOM 741 C CA . ALA A 1 90 ? -8.908 10.470 5.737 1.00 95.06 90 ALA A CA 1
ATOM 742 C C . ALA A 1 90 ? -9.261 9.148 6.455 1.00 95.06 90 ALA A C 1
ATOM 744 O O . ALA A 1 90 ? -10.439 8.824 6.590 1.00 95.06 90 ALA A O 1
ATOM 745 N N . HIS A 1 91 ? -8.260 8.377 6.900 1.00 95.44 91 HIS A N 1
ATOM 746 C CA . HIS A 1 91 ? -8.423 7.109 7.617 1.00 95.44 91 HIS A CA 1
ATOM 747 C C . HIS A 1 91 ? -9.241 6.059 6.846 1.00 95.44 91 HIS A C 1
ATOM 749 O O . HIS A 1 91 ? -10.007 5.290 7.421 1.00 95.44 91 HIS A O 1
ATOM 755 N N . ARG A 1 92 ? -9.086 5.991 5.518 1.00 97.06 92 ARG A N 1
ATOM 756 C CA . ARG A 1 92 ? -9.667 4.899 4.723 1.00 97.06 92 ARG A CA 1
ATOM 757 C C . ARG A 1 92 ? -8.781 3.662 4.865 1.00 97.06 92 ARG A C 1
ATOM 759 O O . ARG A 1 92 ? -7.612 3.699 4.482 1.00 97.06 92 ARG A O 1
ATOM 766 N N . ALA A 1 93 ? -9.335 2.578 5.412 1.00 97.19 93 ALA A N 1
ATOM 767 C CA . ALA A 1 93 ? -8.579 1.378 5.783 1.00 97.19 93 ALA A CA 1
ATOM 768 C C . ALA A 1 93 ? -7.766 0.788 4.615 1.00 97.19 93 ALA A C 1
ATOM 770 O O . ALA A 1 93 ? -6.562 0.572 4.761 1.00 97.19 93 ALA A O 1
ATOM 771 N N . ASP A 1 94 ? -8.389 0.610 3.445 1.00 97.50 94 ASP A N 1
ATOM 772 C CA . ASP A 1 94 ? -7.732 0.065 2.249 1.00 97.50 94 ASP A CA 1
ATOM 773 C C . ASP A 1 94 ? -6.606 0.973 1.738 1.00 97.50 94 ASP A C 1
ATOM 775 O O . ASP A 1 94 ? -5.521 0.503 1.394 1.00 97.50 94 ASP A O 1
ATOM 779 N N . SER A 1 95 ? -6.824 2.291 1.740 1.00 97.75 95 SER A N 1
ATOM 780 C CA . SER A 1 95 ? -5.808 3.268 1.334 1.00 97.75 95 SER A CA 1
ATOM 781 C C . SER A 1 95 ? -4.642 3.326 2.319 1.00 97.75 95 SER A C 1
ATOM 783 O O . SER A 1 95 ? -3.492 3.421 1.896 1.00 97.75 95 SER A O 1
ATOM 785 N N . CYS A 1 96 ? -4.918 3.230 3.623 1.00 97.38 96 CYS A N 1
ATOM 786 C CA . CYS A 1 96 ? -3.888 3.101 4.648 1.00 97.38 96 CYS A CA 1
ATOM 787 C C . CYS A 1 96 ? -3.079 1.810 4.462 1.00 97.38 96 CYS A C 1
ATOM 789 O O . CYS A 1 96 ? -1.853 1.854 4.503 1.00 97.38 96 CYS A O 1
ATOM 791 N N . MET A 1 97 ? -3.737 0.678 4.194 1.00 97.56 97 MET A N 1
ATOM 792 C CA . MET A 1 97 ? -3.054 -0.595 3.953 1.00 97.56 97 MET A CA 1
ATOM 793 C C . MET A 1 97 ? -2.113 -0.489 2.749 1.00 97.56 97 MET A C 1
ATOM 795 O O . MET A 1 97 ? -0.925 -0.776 2.867 1.00 97.56 97 MET A O 1
ATOM 799 N N . LEU A 1 98 ? -2.626 0.005 1.620 1.00 97.44 98 LEU A N 1
ATOM 800 C CA . LEU A 1 98 ? -1.866 0.119 0.379 1.00 97.44 98 LEU A CA 1
ATOM 801 C C . LEU A 1 98 ? -0.704 1.117 0.486 1.00 97.44 98 LEU A C 1
ATOM 803 O O . LEU A 1 98 ? 0.373 0.871 -0.049 1.00 97.44 98 LEU A O 1
ATOM 807 N N . MET A 1 99 ? -0.881 2.228 1.209 1.00 95.88 99 MET A N 1
ATOM 808 C CA . MET A 1 99 ? 0.221 3.151 1.494 1.00 95.88 99 MET A CA 1
ATOM 809 C C . MET A 1 99 ? 1.316 2.478 2.339 1.00 95.88 99 MET A C 1
ATOM 811 O O . MET A 1 99 ? 2.501 2.708 2.101 1.00 95.88 99 MET A O 1
ATOM 815 N N . GLY A 1 100 ? 0.932 1.634 3.303 1.00 94.50 100 GLY A N 1
ATOM 816 C CA . GLY A 1 100 ? 1.863 0.790 4.051 1.00 94.50 100 GLY A CA 1
ATOM 817 C C . GLY A 1 100 ? 2.664 -0.131 3.129 1.00 94.50 100 GLY A C 1
ATOM 818 O O . GLY A 1 100 ? 3.893 -0.098 3.177 1.00 94.50 100 GLY A O 1
ATOM 819 N N . ASP A 1 101 ? 1.978 -0.851 2.237 1.00 94.44 101 ASP A N 1
ATOM 820 C CA . ASP A 1 101 ? 2.597 -1.777 1.278 1.00 94.44 101 ASP A CA 1
ATOM 821 C C . ASP A 1 101 ? 3.592 -1.059 0.346 1.00 94.44 101 ASP A C 1
ATOM 823 O O . ASP A 1 101 ? 4.692 -1.556 0.106 1.00 94.44 101 ASP A O 1
ATOM 827 N N . ILE A 1 102 ? 3.248 0.137 -0.148 1.00 94.12 102 ILE A N 1
ATOM 828 C CA . ILE A 1 102 ? 4.137 0.953 -0.996 1.00 94.12 102 ILE A CA 1
ATOM 829 C C . ILE A 1 102 ? 5.389 1.388 -0.228 1.00 94.12 102 ILE A C 1
ATOM 831 O O . ILE A 1 102 ? 6.501 1.337 -0.754 1.00 94.12 102 ILE A O 1
ATOM 835 N N . LEU A 1 103 ? 5.224 1.825 1.021 1.00 92.00 103 LEU A N 1
ATOM 836 C CA . LEU A 1 103 ? 6.344 2.274 1.845 1.00 92.00 103 LEU A CA 1
ATOM 837 C C . LEU A 1 103 ? 7.241 1.116 2.285 1.00 92.00 103 LEU A C 1
ATOM 839 O O . LEU A 1 103 ? 8.441 1.325 2.440 1.00 92.00 103 LEU A O 1
ATOM 843 N N . GLU A 1 104 ? 6.686 -0.076 2.503 1.00 90.19 104 GLU A N 1
ATOM 844 C CA . GLU A 1 104 ? 7.461 -1.297 2.742 1.00 90.19 104 GLU A CA 1
ATOM 845 C C . GLU A 1 104 ? 8.240 -1.703 1.484 1.00 90.19 104 GLU A C 1
ATOM 847 O O . GLU A 1 104 ? 9.431 -1.998 1.575 1.00 90.19 104 GLU A O 1
ATOM 852 N N . TYR A 1 105 ? 7.608 -1.623 0.309 1.00 89.44 105 TYR A N 1
ATOM 853 C CA . TYR A 1 105 ? 8.238 -1.913 -0.980 1.00 89.44 105 TYR A CA 1
ATOM 854 C C . TYR A 1 105 ? 9.448 -1.010 -1.266 1.00 89.44 105 TYR A C 1
ATOM 856 O O . TYR A 1 105 ? 10.514 -1.497 -1.636 1.00 89.44 105 TYR A O 1
ATOM 864 N N . GLU A 1 106 ? 9.321 0.296 -1.010 1.00 83.75 106 GLU A N 1
ATOM 865 C CA . GLU A 1 106 ? 10.412 1.278 -1.141 1.00 83.75 106 GLU A CA 1
ATOM 866 C C . GLU A 1 106 ? 11.574 1.003 -0.156 1.00 83.75 106 GLU A C 1
ATOM 868 O O . GLU A 1 106 ? 12.713 1.408 -0.384 1.00 83.75 106 GLU A O 1
ATOM 873 N N . LYS A 1 107 ? 11.306 0.307 0.959 1.00 63.66 107 LYS A N 1
ATOM 874 C CA . LYS A 1 107 ? 12.194 0.161 2.124 1.00 63.66 107 LYS A CA 1
ATOM 875 C C . LYS A 1 107 ? 13.075 -1.082 2.153 1.00 63.66 107 LYS A C 1
ATOM 877 O O . LYS A 1 107 ? 13.596 -1.388 3.227 1.00 63.66 107 LYS A O 1
ATOM 882 N N . MET A 1 108 ? 13.377 -1.733 1.031 1.00 59.31 108 MET A N 1
ATOM 883 C CA . MET A 1 108 ? 14.393 -2.807 0.983 1.00 59.31 108 MET A CA 1
ATOM 884 C C . MET A 1 108 ? 15.848 -2.357 1.344 1.00 59.31 108 MET A C 1
ATOM 886 O O . MET A 1 108 ? 16.813 -2.947 0.871 1.00 59.31 108 MET A O 1
ATOM 890 N N . GLY A 1 109 ? 16.035 -1.352 2.222 1.00 42.78 109 GLY A N 1
ATOM 891 C CA . GLY A 1 109 ? 17.317 -0.890 2.764 1.00 42.78 109 GLY A CA 1
ATOM 892 C C . GLY A 1 109 ? 17.342 -0.195 4.151 1.00 42.78 109 GLY A C 1
ATOM 893 O O . GLY A 1 109 ? 18.437 0.179 4.558 1.00 42.78 109 GLY A O 1
ATOM 894 N N . ASN A 1 110 ? 16.241 0.013 4.913 1.00 46.56 110 ASN A N 1
ATOM 895 C CA . ASN A 1 110 ? 16.345 0.581 6.289 1.00 46.56 110 ASN A CA 1
ATOM 896 C C . ASN A 1 110 ? 15.129 0.314 7.223 1.00 46.56 110 ASN A C 1
ATOM 898 O O . ASN A 1 110 ? 13.980 0.487 6.812 1.00 46.56 110 ASN A O 1
ATOM 902 N N . LEU A 1 111 ? 15.394 -0.038 8.494 1.00 51.22 111 LEU A N 1
ATOM 903 C CA . LEU A 1 111 ? 14.496 -0.765 9.424 1.00 51.22 111 LEU A CA 1
ATOM 904 C C . LEU A 1 111 ? 13.452 0.062 10.209 1.00 51.22 111 LEU A C 1
ATOM 906 O O . LEU A 1 111 ? 12.537 -0.526 10.780 1.00 51.22 111 LEU A O 1
ATOM 910 N N . GLU A 1 112 ? 13.511 1.396 10.236 1.00 57.16 112 GLU A N 1
ATOM 911 C CA . GLU A 1 112 ? 12.452 2.201 10.876 1.00 57.16 112 GLU A CA 1
ATOM 912 C C . GLU A 1 112 ? 11.432 2.672 9.840 1.00 57.16 112 GLU A C 1
ATOM 914 O O . GLU A 1 112 ? 11.670 3.613 9.071 1.00 57.16 112 GLU A O 1
ATOM 919 N N . SER A 1 113 ? 10.296 1.975 9.735 1.00 64.12 113 SER A N 1
ATOM 920 C CA . SER A 1 113 ? 9.348 2.210 8.648 1.00 64.12 113 SER A CA 1
ATOM 921 C C . SER A 1 113 ? 8.279 3.268 8.962 1.00 64.12 113 SER A C 1
ATOM 923 O O . SER A 1 113 ? 7.506 3.153 9.909 1.00 64.12 113 SER A O 1
ATOM 925 N N . LYS A 1 114 ? 8.153 4.275 8.083 1.00 83.25 114 LYS A N 1
ATOM 926 C CA . LYS A 1 114 ? 6.932 5.094 7.966 1.00 83.25 114 LYS A CA 1
ATOM 927 C C . LYS A 1 114 ? 5.691 4.221 7.697 1.00 83.25 114 LYS A C 1
ATOM 929 O O . LYS A 1 114 ? 4.585 4.635 8.028 1.00 83.25 114 LYS A O 1
ATOM 934 N N . ALA A 1 115 ? 5.879 3.016 7.145 1.00 90.44 115 ALA A N 1
ATOM 935 C CA . ALA A 1 115 ? 4.818 2.048 6.880 1.00 90.44 115 ALA A CA 1
ATOM 936 C C . ALA A 1 115 ? 4.073 1.627 8.157 1.00 90.44 115 ALA A C 1
ATOM 938 O O . ALA A 1 115 ? 2.858 1.462 8.110 1.00 90.44 115 ALA A O 1
ATOM 939 N N . LEU A 1 116 ? 4.755 1.546 9.312 1.00 92.75 116 LEU A N 1
ATOM 940 C CA . LEU A 1 116 ? 4.131 1.194 10.594 1.00 92.75 116 LEU A CA 1
ATOM 941 C C . LEU A 1 116 ? 2.900 2.054 10.911 1.00 92.75 116 LEU A C 1
ATOM 943 O O . LEU A 1 116 ? 1.880 1.522 11.341 1.00 92.75 116 LEU A O 1
ATOM 947 N N . VAL A 1 117 ? 2.981 3.369 10.685 1.00 93.75 117 VAL A N 1
ATOM 948 C CA . VAL A 1 117 ? 1.881 4.304 10.977 1.00 93.75 117 VAL A CA 1
ATOM 949 C C . VAL A 1 117 ? 0.672 4.024 10.082 1.00 93.75 117 VAL A C 1
ATOM 951 O O . VAL A 1 117 ? -0.468 4.046 10.543 1.00 93.75 117 VAL A O 1
ATOM 954 N N . PHE A 1 118 ? 0.914 3.710 8.811 1.00 95.88 118 PHE A N 1
ATOM 955 C CA . PHE A 1 118 ? -0.145 3.401 7.856 1.00 95.88 118 PHE A CA 1
ATOM 956 C C . PHE A 1 118 ? -0.757 2.018 8.098 1.00 95.88 118 PHE A C 1
ATOM 958 O O . PHE A 1 118 ? -1.979 1.883 8.071 1.00 95.88 118 PHE A O 1
ATOM 965 N N . TYR A 1 119 ? 0.046 1.014 8.455 1.00 96.62 119 TYR A N 1
ATOM 966 C CA . TYR A 1 119 ? -0.484 -0.282 8.880 1.00 96.62 119 TYR A CA 1
ATOM 967 C C . TYR A 1 119 ? -1.261 -0.199 10.195 1.00 96.62 119 TYR A C 1
ATOM 969 O O . TYR A 1 119 ? -2.279 -0.874 10.338 1.00 96.62 119 TYR A O 1
ATOM 977 N N . TYR A 1 120 ? -0.843 0.659 11.129 1.00 96.94 120 TYR A N 1
ATOM 978 C CA . TYR A 1 120 ? -1.622 0.956 12.330 1.00 96.94 120 TYR A CA 1
ATOM 979 C C . TYR A 1 120 ? -2.973 1.591 11.982 1.00 96.94 120 TYR A C 1
ATOM 981 O O . TYR A 1 120 ? -3.997 1.107 12.462 1.00 96.94 120 TYR A O 1
ATOM 989 N N . CYS A 1 121 ? -2.992 2.604 11.101 1.00 97.19 121 CYS A N 1
ATOM 990 C CA . CYS A 1 121 ? -4.236 3.170 10.572 1.00 97.19 121 CYS A CA 1
ATOM 991 C C . CYS A 1 121 ? -5.132 2.062 9.999 1.00 97.19 121 CYS A C 1
ATOM 993 O O . CYS A 1 121 ? -6.257 1.890 10.453 1.00 97.19 121 CYS A O 1
ATOM 995 N N . ALA A 1 122 ? -4.619 1.247 9.075 1.00 98.19 122 ALA A N 1
ATOM 996 C CA . ALA A 1 122 ? -5.389 0.173 8.454 1.00 98.19 122 ALA A CA 1
ATOM 997 C C . ALA A 1 122 ? -5.947 -0.816 9.490 1.00 98.19 122 ALA A C 1
ATOM 999 O O . ALA A 1 122 ? -7.144 -1.087 9.511 1.00 98.19 122 ALA A O 1
ATOM 1000 N N . SER A 1 123 ? -5.097 -1.320 10.390 1.00 98.06 123 SER A N 1
ATOM 1001 C CA . SER A 1 123 ? -5.484 -2.303 11.406 1.00 98.06 123 SER A CA 1
ATOM 1002 C C . SER A 1 123 ? -6.575 -1.769 12.336 1.00 98.06 123 SER A C 1
ATOM 1004 O O . SER A 1 123 ? -7.559 -2.463 12.605 1.00 98.06 123 SER A O 1
ATOM 1006 N N . ARG A 1 124 ? -6.438 -0.517 12.789 1.00 97.62 124 ARG A N 1
ATOM 1007 C CA . ARG A 1 124 ? -7.425 0.158 13.636 1.00 97.62 124 ARG A CA 1
ATOM 1008 C C . ARG A 1 124 ? -8.760 0.329 12.918 1.00 97.62 124 ARG A C 1
ATOM 1010 O O . ARG A 1 124 ? -9.791 0.002 13.500 1.00 97.62 124 ARG A O 1
ATOM 1017 N N . GLU A 1 125 ? -8.748 0.816 11.682 1.00 98.00 125 GLU A N 1
ATOM 1018 C CA . GLU A 1 125 ? -9.977 1.082 10.929 1.00 98.00 125 GLU A CA 1
ATOM 1019 C C . GLU A 1 125 ? -10.701 -0.212 10.540 1.00 98.00 125 GLU A C 1
ATOM 1021 O O . GLU A 1 125 ? -11.912 -0.314 10.734 1.00 98.00 125 GLU A O 1
ATOM 1026 N N . TYR A 1 126 ? -9.977 -1.255 10.118 1.00 98.19 126 TYR A N 1
ATOM 1027 C CA . TYR A 1 126 ? -10.574 -2.578 9.904 1.00 98.19 126 TYR A CA 1
ATOM 1028 C C . TYR A 1 126 ? -11.184 -3.149 11.185 1.00 98.19 126 TYR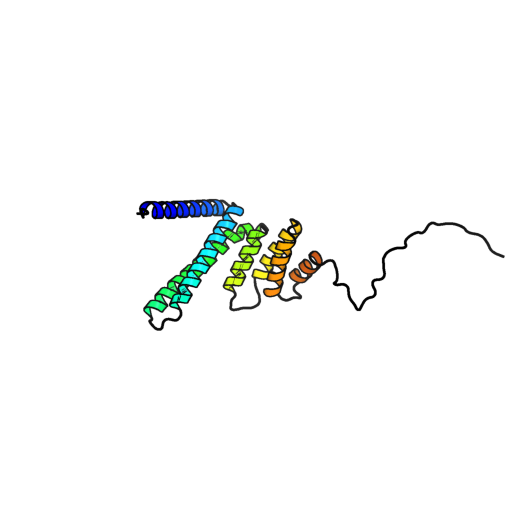 A C 1
ATOM 1030 O O . TYR A 1 126 ? -12.264 -3.736 11.143 1.00 98.19 126 TYR A O 1
ATOM 1038 N N . TYR A 1 127 ? -10.521 -2.969 12.332 1.00 97.31 127 TYR A N 1
ATOM 1039 C CA . TYR A 1 127 ? -11.054 -3.417 13.616 1.00 97.31 127 TYR A CA 1
ATOM 1040 C C . TYR A 1 127 ? -12.355 -2.688 13.974 1.00 97.31 127 TYR A C 1
ATOM 1042 O O . TYR A 1 127 ? -13.329 -3.336 14.351 1.00 97.31 127 TYR A O 1
ATOM 1050 N N . ILE A 1 128 ? -12.388 -1.358 13.825 1.00 96.69 128 ILE A N 1
ATOM 1051 C CA . ILE A 1 128 ? -13.582 -0.537 14.083 1.00 96.69 128 ILE A CA 1
ATOM 1052 C C . ILE A 1 128 ? -14.734 -0.943 13.155 1.00 96.69 128 ILE A C 1
ATOM 1054 O O . ILE A 1 128 ? -15.874 -1.032 13.605 1.00 96.69 128 ILE A O 1
ATOM 1058 N N . ALA A 1 129 ? -14.437 -1.251 11.891 1.00 96.56 129 ALA A N 1
ATOM 1059 C CA . ALA A 1 129 ? -15.412 -1.725 10.911 1.00 96.56 129 ALA A CA 1
ATOM 1060 C C . ALA A 1 129 ? -15.859 -3.191 11.116 1.00 96.56 129 ALA A C 1
ATOM 1062 O O . ALA A 1 129 ? -16.748 -3.665 10.414 1.00 96.56 129 ALA A O 1
ATOM 1063 N N . GLY A 1 130 ? -15.265 -3.929 12.063 1.00 96.06 130 GLY A N 1
ATOM 1064 C CA . GLY A 1 130 ? -15.590 -5.336 12.330 1.00 96.06 130 GLY A CA 1
ATOM 1065 C C . GLY A 1 130 ? -14.894 -6.347 11.408 1.00 96.06 130 GLY A C 1
ATOM 1066 O O . GLY A 1 130 ? -15.141 -7.549 11.510 1.00 96.06 130 GLY A O 1
ATOM 1067 N N . HIS A 1 131 ? -13.976 -5.906 10.547 1.00 96.75 131 HIS A N 1
ATOM 1068 C CA . HIS A 1 131 ? -13.197 -6.761 9.651 1.00 96.75 131 HIS A CA 1
ATOM 1069 C C . HIS A 1 131 ? -11.959 -7.336 10.353 1.00 96.75 131 HIS A C 1
ATOM 1071 O O . HIS A 1 131 ? -10.815 -6.968 10.074 1.00 96.75 131 HIS A O 1
ATOM 1077 N N . ARG A 1 132 ? -12.185 -8.264 11.290 1.00 94.44 132 ARG A N 1
ATOM 1078 C CA . ARG A 1 132 ? -11.133 -8.822 12.159 1.00 94.44 132 ARG A CA 1
ATOM 1079 C C . ARG A 1 132 ? -9.953 -9.424 11.387 1.00 94.44 132 ARG A C 1
ATOM 1081 O O . ARG A 1 132 ? -8.813 -9.162 11.758 1.00 94.44 132 ARG A O 1
ATOM 1088 N N . ASP A 1 133 ? -10.196 -10.176 10.318 1.00 96.25 133 ASP A N 1
ATOM 1089 C CA . ASP A 1 133 ? -9.123 -10.836 9.557 1.00 96.25 133 ASP A CA 1
ATOM 1090 C C . ASP A 1 133 ? -8.213 -9.827 8.847 1.00 96.25 133 ASP A C 1
ATOM 1092 O O . ASP A 1 133 ? -6.987 -9.945 8.883 1.00 96.25 133 ASP A O 1
ATOM 1096 N N . GLN A 1 134 ? -8.802 -8.783 8.259 1.00 97.56 134 GLN A N 1
ATOM 1097 C CA . GLN A 1 134 ? -8.056 -7.684 7.642 1.00 97.56 134 GLN A CA 1
ATOM 1098 C C . GLN A 1 134 ? -7.290 -6.877 8.699 1.00 97.56 134 GLN A C 1
ATOM 1100 O O . GLN A 1 134 ? -6.128 -6.523 8.486 1.00 97.56 134 GLN A O 1
ATOM 1105 N N . ALA A 1 135 ? -7.890 -6.665 9.874 1.00 97.31 135 ALA A N 1
ATOM 1106 C CA . ALA A 1 135 ? -7.229 -6.010 10.996 1.00 97.31 135 ALA A CA 1
ATOM 1107 C C . ALA A 1 135 ? -6.005 -6.801 11.480 1.00 97.31 135 ALA A C 1
ATOM 1109 O O . ALA A 1 135 ? -4.937 -6.217 11.682 1.00 97.31 135 ALA A O 1
ATOM 1110 N N . VAL A 1 136 ? -6.129 -8.129 11.606 1.00 96.62 136 VAL A N 1
ATOM 1111 C CA . VAL A 1 136 ? -5.016 -9.023 11.953 1.00 96.62 136 VAL A CA 1
ATOM 1112 C C . VAL A 1 136 ? -3.952 -9.006 10.860 1.00 96.62 136 VAL A C 1
ATOM 1114 O O . VAL A 1 136 ? -2.773 -8.893 11.180 1.00 96.62 136 VAL A O 1
ATOM 1117 N N . ARG A 1 137 ? -4.333 -9.047 9.578 1.00 97.25 137 ARG A N 1
ATOM 1118 C CA . ARG A 1 137 ? -3.382 -8.949 8.461 1.00 97.25 137 ARG A CA 1
ATOM 1119 C C . ARG A 1 137 ? -2.546 -7.671 8.554 1.00 97.25 137 ARG A C 1
ATOM 1121 O O . ARG A 1 137 ? -1.319 -7.756 8.550 1.00 97.25 137 ARG A O 1
ATOM 1128 N N . ALA A 1 138 ? -3.185 -6.514 8.710 1.00 97.25 138 ALA A N 1
ATOM 1129 C CA . ALA A 1 138 ? -2.484 -5.243 8.885 1.00 97.25 138 ALA A CA 1
ATOM 1130 C C . ALA A 1 138 ? -1.608 -5.243 10.154 1.00 97.25 138 ALA A C 1
ATOM 1132 O O . ALA A 1 138 ? -0.459 -4.812 10.111 1.00 97.25 138 ALA A O 1
ATOM 1133 N N . TYR A 1 139 ? -2.086 -5.824 11.258 1.00 96.62 139 TYR A N 1
ATOM 1134 C CA . TYR A 1 139 ? -1.297 -5.985 12.482 1.00 96.62 139 TYR A CA 1
ATOM 1135 C C . TYR A 1 139 ? -0.040 -6.846 12.273 1.00 96.62 139 TYR A C 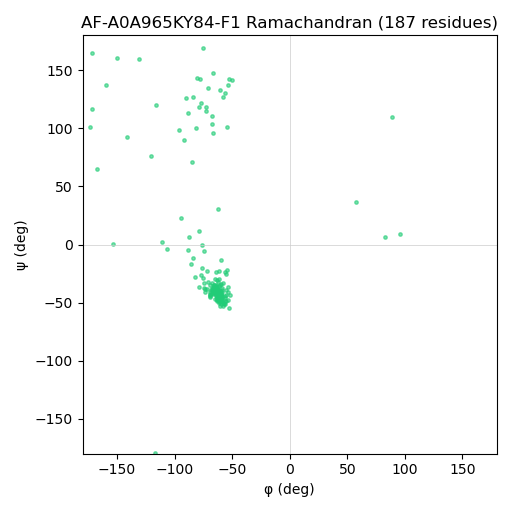1
ATOM 1137 O O . TYR A 1 139 ? 1.035 -6.502 12.763 1.00 96.62 139 TYR A O 1
ATOM 1145 N N . THR A 1 140 ? -0.119 -7.932 11.499 1.00 95.12 140 THR A N 1
ATOM 1146 C CA . THR A 1 140 ? 1.081 -8.719 11.173 1.00 95.12 140 THR A CA 1
ATOM 1147 C C . THR A 1 140 ? 2.094 -7.920 10.357 1.00 95.12 140 THR A C 1
ATOM 1149 O O . THR A 1 140 ? 3.295 -8.073 10.574 1.00 95.12 140 THR A O 1
ATOM 1152 N N . ALA A 1 141 ? 1.634 -7.033 9.470 1.00 93.94 141 ALA A N 1
ATOM 1153 C CA . ALA A 1 141 ? 2.510 -6.122 8.745 1.00 93.94 141 ALA A CA 1
ATOM 1154 C C . ALA A 1 141 ? 3.162 -5.107 9.697 1.00 93.94 141 ALA A C 1
ATOM 1156 O O . ALA A 1 141 ? 4.363 -4.873 9.589 1.00 93.94 141 ALA A O 1
ATOM 1157 N N . MET A 1 142 ? 2.436 -4.597 10.704 1.00 94.00 142 MET A N 1
ATOM 1158 C CA . MET A 1 142 ? 3.017 -3.746 11.755 1.00 94.00 142 MET A CA 1
ATOM 1159 C C . MET A 1 142 ? 4.177 -4.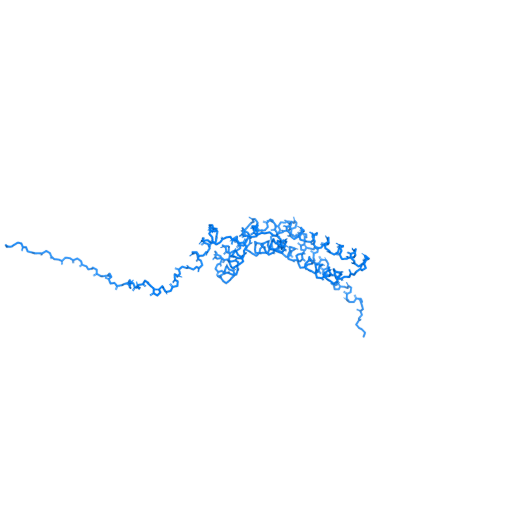441 12.477 1.00 94.00 142 MET A C 1
ATOM 1161 O O . MET A 1 142 ? 5.220 -3.826 12.667 1.00 94.00 142 MET A O 1
ATOM 1165 N N . LEU A 1 143 ? 4.025 -5.721 12.838 1.00 92.00 143 LEU A N 1
ATOM 1166 C CA . LEU A 1 143 ? 5.070 -6.490 13.529 1.00 92.00 143 LEU A CA 1
ATOM 1167 C C . LEU A 1 143 ? 6.348 -6.672 12.699 1.00 92.00 143 LEU A C 1
ATOM 1169 O O . LEU A 1 143 ? 7.431 -6.760 13.268 1.00 92.00 143 LEU A O 1
ATOM 1173 N N . ARG A 1 144 ? 6.237 -6.727 11.368 1.00 89.38 144 ARG A N 1
ATOM 1174 C CA . ARG A 1 144 ? 7.400 -6.810 10.464 1.00 89.38 144 ARG A CA 1
ATOM 1175 C C . ARG A 1 144 ? 8.122 -5.473 10.320 1.00 89.38 144 ARG A C 1
ATOM 1177 O O . ARG A 1 144 ? 9.319 -5.439 10.069 1.00 89.38 144 ARG A O 1
ATOM 1184 N N . ASN A 1 145 ? 7.374 -4.386 10.473 1.00 87.94 145 ASN A N 1
ATOM 1185 C CA . ASN A 1 145 ? 7.761 -3.038 10.079 1.00 87.94 145 ASN A CA 1
ATOM 1186 C C . ASN A 1 145 ? 8.018 -2.093 11.265 1.00 87.94 145 ASN A C 1
ATOM 1188 O O . ASN A 1 145 ? 8.290 -0.906 11.055 1.00 87.94 145 ASN A O 1
ATOM 1192 N N . GLY A 1 146 ? 7.903 -2.589 12.500 1.00 86.12 146 GLY A N 1
ATOM 1193 C CA . GLY A 1 146 ? 8.000 -1.806 13.724 1.00 86.12 146 GLY A CA 1
ATOM 1194 C C . GLY A 1 146 ? 8.548 -2.598 14.907 1.00 86.12 146 GLY A C 1
ATOM 1195 O O . GLY A 1 146 ? 8.522 -3.825 14.935 1.00 86.12 146 GLY A O 1
ATOM 1196 N N . HIS A 1 147 ? 9.034 -1.877 15.916 1.00 87.12 147 HIS A N 1
ATOM 1197 C CA . HIS A 1 147 ? 9.530 -2.492 17.143 1.00 87.12 147 HIS A CA 1
ATOM 1198 C C . HIS A 1 147 ? 8.365 -3.063 17.975 1.00 87.12 147 HIS A C 1
ATOM 1200 O O . HIS A 1 147 ? 7.394 -2.338 18.195 1.00 87.12 147 HIS A O 1
ATOM 1206 N N . PRO A 1 148 ? 8.449 -4.289 18.529 1.00 85.19 148 PRO A N 1
ATOM 1207 C CA . PRO A 1 148 ? 7.358 -4.899 19.304 1.00 85.19 148 PRO A CA 1
ATOM 1208 C C . PRO A 1 148 ? 6.860 -4.069 20.497 1.00 85.19 148 PRO A C 1
ATOM 1210 O O . PRO A 1 148 ? 5.711 -4.197 20.904 1.00 85.19 148 PRO A O 1
ATOM 1213 N N . GLN A 1 149 ? 7.712 -3.197 21.047 1.00 87.25 149 GLN A N 1
ATOM 1214 C CA . GLN A 1 149 ? 7.358 -2.278 22.140 1.00 87.25 149 GLN A CA 1
ATOM 1215 C C . GLN A 1 149 ? 6.757 -0.944 21.661 1.00 87.25 149 GLN A C 1
ATOM 1217 O O . GLN A 1 149 ? 6.551 -0.038 22.465 1.00 87.25 149 GLN A O 1
ATOM 1222 N N . SER A 1 150 ? 6.498 -0.784 20.361 1.00 90.50 150 SER A N 1
ATOM 1223 C CA . SER A 1 150 ? 5.815 0.399 19.842 1.00 90.50 150 SER A CA 1
ATOM 1224 C C . SER A 1 150 ? 4.419 0.510 20.469 1.00 90.50 150 SER A C 1
ATOM 1226 O O . SER A 1 150 ? 3.676 -0.478 20.446 1.00 90.50 150 SER A O 1
ATOM 1228 N N . PRO A 1 151 ? 4.009 1.695 20.962 1.00 92.38 151 PRO A N 1
ATOM 1229 C CA . PRO A 1 151 ? 2.670 1.896 21.515 1.00 92.38 151 PRO A CA 1
ATOM 1230 C C . PRO A 1 151 ? 1.552 1.468 20.556 1.00 92.38 151 PRO A C 1
ATOM 1232 O O . PRO A 1 151 ? 0.578 0.861 20.988 1.00 92.38 151 PRO A O 1
ATOM 1235 N N . MET A 1 152 ? 1.733 1.694 19.248 1.00 94.44 152 MET A N 1
ATOM 1236 C CA . MET A 1 152 ? 0.785 1.284 18.204 1.00 94.44 152 MET A CA 1
ATOM 1237 C C . MET A 1 152 ? 0.600 -0.241 18.152 1.00 94.44 152 MET A C 1
ATOM 1239 O O . MET A 1 152 ? -0.521 -0.734 18.032 1.00 94.44 152 MET A O 1
ATOM 1243 N N . ILE A 1 153 ? 1.697 -1.001 18.259 1.00 94.06 153 ILE A N 1
ATOM 1244 C CA . ILE A 1 153 ? 1.669 -2.471 18.251 1.00 94.06 153 ILE A CA 1
ATOM 1245 C C . ILE A 1 153 ? 1.031 -2.998 19.533 1.00 94.06 153 ILE A C 1
ATOM 1247 O O . ILE A 1 153 ? 0.180 -3.882 19.459 1.00 94.06 153 ILE A O 1
ATOM 1251 N N . ILE A 1 154 ? 1.409 -2.452 20.690 1.00 93.31 154 ILE A N 1
ATOM 1252 C CA . ILE A 1 154 ? 0.849 -2.853 21.987 1.00 93.31 154 ILE A CA 1
ATOM 1253 C C . ILE A 1 154 ? -0.663 -2.600 22.015 1.00 93.31 154 ILE A C 1
ATOM 1255 O O . ILE A 1 154 ? -1.427 -3.477 22.420 1.00 93.31 154 ILE A O 1
ATOM 1259 N N . GLU A 1 155 ? -1.106 -1.435 21.539 1.00 94.12 155 GLU A N 1
ATOM 1260 C CA . GLU A 1 155 ? -2.523 -1.084 21.468 1.00 94.12 155 GLU A CA 1
ATOM 1261 C C . GLU A 1 155 ? -3.304 -2.056 20.579 1.00 94.12 155 GLU A C 1
ATOM 1263 O O . GLU A 1 155 ? -4.305 -2.629 21.018 1.00 94.12 155 GLU A O 1
ATOM 1268 N N . MET A 1 156 ? -2.855 -2.270 19.337 1.00 95.44 156 MET A N 1
ATOM 1269 C CA . MET A 1 156 ? -3.561 -3.169 18.423 1.00 95.44 156 MET A CA 1
ATOM 1270 C C . MET A 1 156 ? -3.529 -4.616 18.907 1.00 95.44 156 MET A C 1
ATOM 1272 O O . MET A 1 156 ? -4.535 -5.313 18.775 1.00 95.44 156 MET A O 1
ATOM 1276 N N . HIS A 1 157 ? -2.435 -5.055 19.536 1.00 93.81 157 HIS A N 1
ATOM 1277 C CA . HIS A 1 157 ? -2.366 -6.372 20.160 1.00 93.81 157 HIS A CA 1
ATOM 1278 C C . HIS A 1 157 ? -3.442 -6.534 21.238 1.00 93.81 157 HIS A C 1
ATOM 1280 O O . HIS A 1 157 ? -4.190 -7.506 21.205 1.00 93.81 157 HIS A O 1
ATOM 1286 N N . ALA A 1 158 ? -3.576 -5.562 22.145 1.00 91.38 158 ALA A N 1
ATOM 1287 C CA . ALA A 1 158 ? -4.571 -5.605 23.215 1.00 91.38 158 ALA A CA 1
ATOM 1288 C C . ALA A 1 158 ? -6.018 -5.609 22.687 1.00 91.38 158 ALA A C 1
ATOM 1290 O O . ALA A 1 158 ? -6.877 -6.291 23.245 1.00 91.38 158 ALA A O 1
ATOM 1291 N N . ARG A 1 159 ? -6.296 -4.878 21.596 1.00 92.31 159 ARG A N 1
ATOM 1292 C CA . ARG A 1 159 ? -7.619 -4.867 20.943 1.00 92.31 159 ARG A CA 1
ATOM 1293 C C . ARG A 1 159 ? -7.936 -6.194 20.250 1.00 92.31 159 ARG A C 1
ATOM 1295 O O . ARG A 1 159 ? -9.049 -6.702 20.357 1.00 92.31 159 ARG A O 1
ATOM 1302 N N . LEU A 1 160 ? -6.970 -6.749 19.519 1.00 92.50 160 LEU A N 1
ATOM 1303 C CA . LEU A 1 160 ? -7.172 -7.953 18.713 1.00 92.50 160 LEU A CA 1
ATOM 1304 C C . LEU A 1 160 ? -7.153 -9.227 19.565 1.00 92.50 160 LEU A C 1
ATOM 1306 O O . LEU A 1 160 ? -7.938 -10.144 19.314 1.00 92.50 160 LEU A O 1
ATOM 1310 N N . PHE A 1 161 ? -6.307 -9.278 20.590 1.00 88.69 161 PHE A N 1
ATOM 1311 C CA . PHE A 1 161 ? -6.071 -10.451 21.426 1.00 88.69 161 PHE A CA 1
ATOM 1312 C C . PHE A 1 161 ? -6.413 -10.132 22.886 1.00 88.69 161 PHE A C 1
ATOM 1314 O O . PHE A 1 161 ? -5.551 -9.920 23.731 1.00 88.69 161 PHE A O 1
ATOM 1321 N N . THR A 1 162 ? -7.712 -10.097 23.187 1.00 70.44 162 THR A N 1
ATOM 1322 C CA . THR A 1 162 ? -8.231 -9.904 24.554 1.00 70.44 162 THR A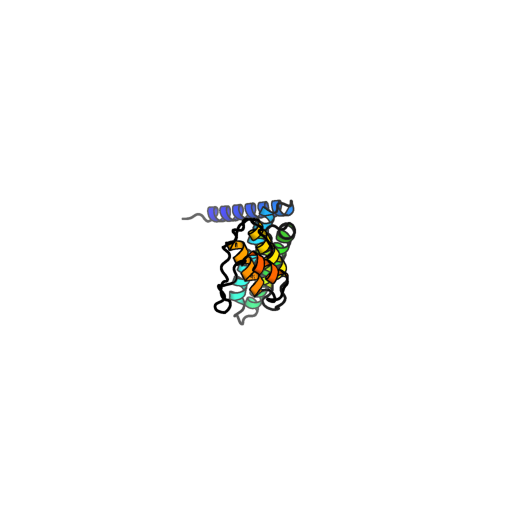 CA 1
ATOM 1323 C C . THR A 1 162 ? -8.124 -11.157 25.419 1.00 70.44 162 THR A C 1
ATOM 1325 O O . THR A 1 162 ? -8.143 -11.070 26.646 1.00 70.44 162 THR A O 1
ATOM 1328 N N . GLN A 1 163 ? -7.998 -12.330 24.800 1.00 60.97 163 GLN A N 1
ATOM 1329 C CA . GLN A 1 163 ? -7.723 -13.567 25.513 1.00 60.97 163 GLN A CA 1
ATOM 1330 C C . GLN A 1 163 ? -6.211 -13.717 25.640 1.00 60.97 163 GLN A C 1
ATOM 1332 O O . GLN A 1 163 ? -5.517 -13.915 24.642 1.00 60.97 163 GLN A O 1
ATOM 1337 N N . GLN A 1 164 ? -5.702 -13.645 26.874 1.00 54.78 164 GLN A N 1
ATOM 1338 C CA . GLN A 1 164 ? -4.394 -14.229 27.148 1.00 54.78 164 GLN A CA 1
ATOM 1339 C C . GLN A 1 164 ? -4.443 -15.689 26.680 1.00 54.78 164 GLN A C 1
ATOM 1341 O O . GLN A 1 164 ? -5.455 -16.356 26.935 1.00 54.78 164 GLN A O 1
ATOM 1346 N N . PRO A 1 165 ? -3.396 -16.204 26.007 1.00 55.59 165 PRO A N 1
ATOM 1347 C CA . PRO A 1 165 ? -3.300 -17.642 25.806 1.00 55.59 165 PRO A CA 1
ATOM 1348 C C . PRO A 1 165 ? -3.499 -18.308 27.174 1.00 55.59 165 PRO A C 1
ATOM 1350 O O . PRO A 1 165 ? -3.063 -17.732 28.173 1.00 55.59 165 PRO A O 1
ATOM 1353 N N . PRO A 1 166 ? -4.197 -19.454 27.264 1.00 51.59 166 PRO A N 1
ATOM 1354 C CA . PRO A 1 166 ? -4.397 -20.134 28.536 1.00 51.59 166 PRO A CA 1
ATOM 1355 C C . PRO A 1 166 ? -3.025 -20.372 29.163 1.00 51.59 166 PRO A C 1
ATOM 1357 O O . PRO A 1 166 ? -2.251 -21.223 28.727 1.00 51.59 166 PRO A O 1
ATOM 1360 N N . ASN A 1 167 ? -2.679 -19.528 30.132 1.00 53.19 167 ASN A N 1
ATOM 1361 C CA . ASN A 1 167 ? -1.368 -19.542 30.741 1.00 53.19 167 ASN A CA 1
ATOM 1362 C C . ASN A 1 167 ? -1.283 -20.853 31.521 1.00 53.19 167 ASN A C 1
ATOM 1364 O O . A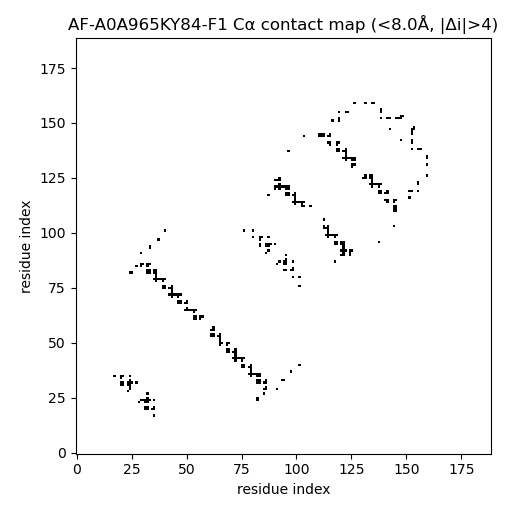SN A 1 167 ? -1.929 -20.982 32.556 1.00 53.19 167 ASN A O 1
ATOM 1368 N N . LEU A 1 168 ? -0.460 -21.804 31.076 1.00 56.88 168 LEU A N 1
ATOM 1369 C CA . LEU A 1 168 ? -0.236 -23.063 31.804 1.00 56.88 168 LEU A CA 1
ATOM 1370 C C . LEU A 1 168 ? 0.341 -22.840 33.221 1.00 56.88 168 LEU A C 1
ATOM 1372 O O . LEU A 1 168 ? 0.334 -23.751 34.041 1.00 56.88 168 LEU A O 1
ATOM 1376 N N . TRP A 1 169 ? 0.815 -21.624 33.519 1.00 54.31 169 TRP A N 1
ATOM 1377 C CA . TRP A 1 169 ? 1.479 -21.246 34.771 1.00 54.31 169 TRP A CA 1
ATOM 1378 C C . TRP A 1 169 ? 0.632 -20.378 35.717 1.00 54.31 169 TRP A C 1
ATOM 1380 O O . TRP A 1 169 ? 1.078 -20.083 36.823 1.00 54.31 169 TRP A O 1
ATOM 1390 N N . ARG A 1 170 ? -0.582 -19.958 35.325 1.00 49.38 170 ARG A N 1
ATOM 1391 C CA . ARG A 1 170 ? -1.546 -19.328 36.246 1.00 49.38 170 ARG A CA 1
ATOM 1392 C C . ARG A 1 170 ? -2.778 -20.224 36.360 1.00 49.38 170 ARG A C 1
ATOM 1394 O O . ARG A 1 170 ? -3.441 -20.431 35.347 1.00 49.38 170 ARG A O 1
ATOM 1401 N N . PRO A 1 171 ? -3.133 -20.714 37.560 1.00 47.34 171 PRO A N 1
ATOM 1402 C CA . PRO A 1 171 ? -4.410 -21.382 37.758 1.00 47.34 171 PRO A CA 1
ATOM 1403 C C . PRO A 1 171 ? -5.541 -20.428 37.370 1.00 47.34 171 PRO A C 1
ATOM 1405 O O . PRO A 1 171 ? -5.600 -19.298 37.859 1.00 47.34 171 PRO A O 1
ATOM 1408 N N . ILE A 1 172 ? -6.428 -20.878 36.485 1.00 52.78 172 ILE A N 1
ATOM 1409 C CA . ILE A 1 172 ? -7.672 -20.180 36.167 1.00 52.78 172 ILE A CA 1
ATOM 1410 C C . ILE A 1 172 ? -8.526 -20.237 37.436 1.00 52.78 172 ILE A C 1
ATOM 1412 O O . ILE A 1 172 ? -9.187 -21.237 37.710 1.00 52.78 172 ILE A O 1
ATOM 1416 N N . SER A 1 173 ? -8.493 -19.186 38.253 1.00 51.50 173 SER A N 1
ATOM 1417 C CA . SER A 1 173 ? -9.510 -18.994 39.280 1.00 51.50 173 SER A CA 1
ATOM 1418 C C . SER A 1 173 ? -10.822 -18.698 38.557 1.00 51.50 173 SER A C 1
ATOM 1420 O O . SER A 1 173 ? -11.004 -17.614 38.002 1.00 51.50 173 SER A O 1
ATOM 1422 N N . SER A 1 174 ? -11.687 -19.705 38.501 1.00 47.69 174 SER A N 1
ATOM 1423 C CA . SER A 1 174 ? -13.013 -19.639 37.891 1.00 47.69 174 SER A CA 1
ATOM 1424 C C . SER A 1 174 ? -13.853 -18.504 38.506 1.00 47.69 174 SER A C 1
ATOM 1426 O O . SER A 1 174 ? -13.943 -18.431 39.735 1.00 47.69 174 SER A O 1
ATOM 1428 N N . PRO A 1 175 ? -14.491 -17.623 37.713 1.00 50.12 175 PRO A N 1
ATOM 1429 C CA . PRO A 1 175 ? -15.404 -16.621 38.235 1.00 50.12 175 PRO A CA 1
ATOM 1430 C C . PRO A 1 175 ? -16.834 -17.175 38.221 1.00 50.12 175 PRO A C 1
ATOM 1432 O O . PRO A 1 175 ? -17.540 -17.007 37.234 1.00 50.12 175 PRO A O 1
ATOM 1435 N N . ALA A 1 176 ? -17.271 -17.828 39.303 1.00 42.41 176 ALA A N 1
ATOM 1436 C CA . ALA A 1 176 ? -18.696 -17.956 39.639 1.00 42.41 176 ALA A CA 1
ATOM 1437 C C . ALA A 1 176 ? -18.909 -18.607 41.014 1.00 42.41 176 ALA A C 1
ATOM 1439 O O . ALA A 1 176 ? -18.872 -19.826 41.139 1.00 42.41 176 ALA A O 1
ATOM 1440 N N . ALA A 1 177 ? -19.200 -17.783 42.020 1.00 37.94 177 ALA A N 1
ATOM 1441 C CA . ALA A 1 177 ? -20.272 -18.036 42.989 1.00 37.94 177 ALA A CA 1
ATOM 1442 C C . ALA A 1 177 ? -20.520 -16.753 43.797 1.00 37.94 177 ALA A C 1
ATOM 1444 O O . ALA A 1 177 ? -20.274 -16.674 44.997 1.00 37.94 177 ALA A O 1
ATOM 1445 N N . GLY A 1 178 ? -20.982 -15.710 43.108 1.00 40.97 178 GLY A N 1
ATOM 1446 C CA . GLY A 1 178 ? -21.696 -14.628 43.766 1.00 40.97 178 GLY A CA 1
A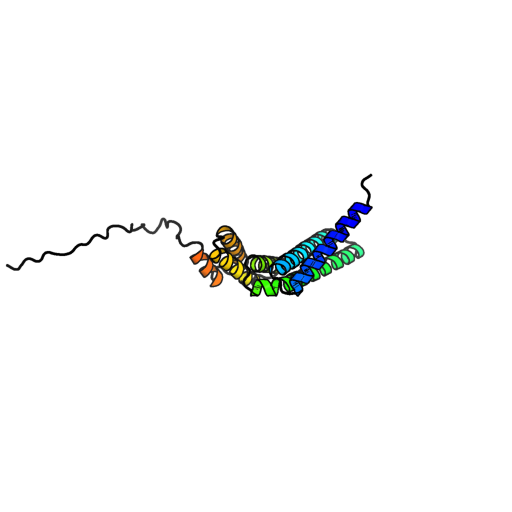TOM 1447 C C . GLY A 1 178 ? -23.148 -15.047 43.960 1.00 40.97 178 GLY A C 1
ATOM 1448 O O . GLY A 1 178 ? -23.933 -14.942 43.028 1.00 40.97 178 GLY A O 1
ATOM 1449 N N . THR A 1 179 ? -23.500 -15.479 45.167 1.00 33.28 179 THR A N 1
ATOM 1450 C CA . THR A 1 179 ? -24.856 -15.335 45.711 1.00 33.28 179 THR A CA 1
ATOM 1451 C C . THR A 1 179 ? -24.734 -15.004 47.192 1.00 33.28 179 THR A C 1
ATOM 1453 O O . THR A 1 179 ? -24.663 -15.899 48.030 1.00 33.28 179 THR A O 1
ATOM 1456 N N . SER A 1 180 ? -24.712 -13.712 47.517 1.00 41.59 180 SER A N 1
ATOM 1457 C CA . SER A 1 180 ? -25.273 -13.263 48.795 1.00 41.59 180 SER A CA 1
ATOM 1458 C C . SER A 1 180 ? -26.793 -13.229 48.654 1.00 41.59 180 SER A C 1
ATOM 1460 O O . SER A 1 180 ? -27.303 -12.801 47.616 1.00 41.59 180 SER A O 1
ATOM 1462 N N . PRO A 1 181 ? -27.521 -13.598 49.713 1.00 39.75 181 PRO A N 1
ATOM 1463 C CA . PRO A 1 181 ? -28.366 -12.582 50.321 1.00 39.75 181 PRO A CA 1
ATOM 1464 C C . PRO A 1 181 ? -28.201 -12.507 51.844 1.00 39.75 181 PRO A C 1
ATOM 1466 O O . PRO A 1 181 ? -27.686 -13.403 52.506 1.00 39.75 181 PRO A O 1
ATOM 1469 N N . ALA A 1 182 ? -28.607 -11.354 52.362 1.00 36.12 182 ALA A N 1
ATOM 1470 C CA . ALA A 1 182 ? -28.456 -10.897 53.730 1.00 36.12 182 ALA A CA 1
ATOM 1471 C C . ALA A 1 182 ? -29.409 -11.562 54.746 1.00 36.12 182 ALA A C 1
ATOM 1473 O O . ALA A 1 182 ? -30.433 -12.133 54.383 1.00 36.12 182 ALA A O 1
ATOM 1474 N N . ALA A 1 183 ? -29.089 -11.282 56.019 1.00 37.66 183 ALA A N 1
ATOM 1475 C CA . ALA A 1 183 ? -29.914 -11.297 57.234 1.00 37.66 183 ALA A CA 1
ATOM 1476 C C . ALA A 1 183 ? -30.036 -12.613 58.029 1.00 37.66 183 ALA A C 1
ATOM 1478 O O . ALA A 1 183 ? -30.788 -13.509 57.671 1.00 37.66 183 ALA A O 1
ATOM 1479 N N . ALA A 1 184 ? -29.412 -12.637 59.215 1.00 39.06 184 ALA A N 1
ATOM 1480 C CA . ALA A 1 184 ? -30.137 -12.685 60.493 1.00 39.06 184 ALA A CA 1
ATOM 1481 C C . ALA A 1 184 ? -29.167 -12.493 61.676 1.00 39.06 184 ALA A C 1
ATOM 1483 O O . ALA A 1 184 ? -28.282 -13.306 61.924 1.00 39.06 184 ALA A O 1
ATOM 1484 N N . ALA A 1 185 ? -29.365 -11.404 62.416 1.00 43.91 185 ALA A N 1
ATOM 1485 C CA . ALA A 1 185 ? -28.809 -11.198 63.746 1.00 43.91 185 ALA A CA 1
ATOM 1486 C C . ALA A 1 185 ? -29.425 -12.180 64.757 1.00 43.91 185 ALA A C 1
ATOM 1488 O O . ALA A 1 185 ? -30.622 -12.458 64.657 1.00 43.91 185 ALA A O 1
ATOM 1489 N N . LYS A 1 186 ? -28.648 -12.610 65.767 1.00 41.56 186 LYS A N 1
ATOM 1490 C CA . LYS A 1 186 ? -29.110 -12.920 67.139 1.00 41.56 186 LYS A CA 1
ATOM 1491 C C . LYS A 1 186 ? -27.924 -13.188 68.098 1.00 41.56 186 LYS A C 1
ATOM 1493 O O . LYS A 1 186 ? -26.800 -13.264 67.616 1.00 41.56 186 LYS A O 1
ATOM 1498 N N . PRO A 1 187 ? -28.127 -13.175 69.433 1.00 42.38 187 PRO A N 1
ATOM 1499 C CA . PRO A 1 187 ? -27.541 -12.161 70.305 1.00 42.38 187 PRO A CA 1
ATOM 1500 C C . PRO A 1 187 ? -26.564 -12.738 71.342 1.00 42.38 187 PRO A C 1
ATOM 1502 O O . PRO A 1 187 ? -26.335 -13.941 71.410 1.00 42.38 187 PRO A O 1
ATOM 1505 N N . ALA A 1 188 ? -26.019 -11.835 72.155 1.00 40.38 188 ALA A N 1
ATOM 1506 C CA . ALA A 1 188 ? -25.198 -12.113 73.324 1.00 40.38 188 ALA A CA 1
ATOM 1507 C C . ALA A 1 188 ? -25.846 -13.088 74.325 1.00 40.38 188 ALA A C 1
ATOM 1509 O O . ALA A 1 188 ? -27.042 -12.983 74.618 1.00 40.38 188 ALA A O 1
ATOM 1510 N N . GLN A 1 189 ? -24.999 -13.945 74.897 1.00 39.44 189 GLN A N 1
ATOM 1511 C CA . GLN A 1 189 ? -25.056 -14.423 76.278 1.00 39.44 189 GLN A CA 1
ATOM 1512 C C . GLN A 1 189 ? -23.643 -14.378 76.852 1.00 39.44 189 GLN A C 1
ATOM 1514 O O . GLN A 1 189 ? -22.706 -14.726 76.097 1.00 39.44 189 GLN A O 1
#

Foldseek 3Di:
DPDVVVVVVVVVVVVVVLVVLVVVLVVPDQVSLLVNLVVLQVQLVVLQVVLVVLVPDPDVVSPVVSVVSNVSSVVSLVRSCVSLVSNLVVLDLSSLQSVLVSQVVVPPDDQATPSLVSLLSNLVSCVVVVVLVSNVVSLVSNVRRHDCPPPSNVVSCCSNPVDDDPPPPDPPPDPDDDDDDDDDDDDDD

Sequence (189 aa):
ISDESDYFRHIEAAHNIRKSIEGWAKSGNHDAAYYAGLMAFDEAKRFDEEFRIYAGHKDERYLEAGRKFLEASDREIRKAKEFLHPAAYAHRADSCMLMGDILEYEKMGNLESKALVFYYCASREYYIAGHRDQAVRAYTAMLRNGHPQSPMIIEMHARLFTQQPPNLWRPISSPAAGTSPAAAAKPAQ

Solvent-accessible surface area (backbone atoms only — not comparable to full-atom values): 10300 Å² total; per-residue (Å²): 132,87,58,69,67,60,56,53,51,52,52,52,51,51,51,52,51,52,53,50,34,45,49,42,24,74,74,66,38,46,68,33,7,37,53,40,14,50,55,26,41,54,50,15,51,50,25,45,54,54,19,58,71,24,66,78,51,88,53,66,71,44,39,53,55,17,49,55,25,44,56,47,15,58,49,24,44,51,53,13,50,65,40,22,47,66,26,28,74,69,60,35,32,69,27,10,37,51,52,13,54,53,45,52,66,76,36,88,82,60,81,82,41,76,22,26,62,25,15,44,48,13,15,52,39,23,44,75,73,65,40,55,69,60,13,50,52,25,45,55,50,25,61,76,29,40,62,80,85,36,68,67,50,48,52,52,45,53,70,76,51,74,68,72,71,85,52,94,86,54,84,82,78,77,93,80,83,92,76,85,84,85,89,82,90,83,80,91,132

Mean predicted aligned error: 10.47 Å

Nearest PDB structures (foldseek):
  8xwx-assembly1_B  TM=4.840E-01  e=9.005E-01  Homo sapiens
  1nzn-assembly1_A  TM=4.413E-01  e=6.093E-01  Homo sapiens
  8u1z-assembly1_A  TM=4.848E-01  e=1.043E+00  Homo sapiens
  1pc2-assembly1_A  TM=6.369E-01  e=6.668E+00  Homo sapiens
  8wi5-assembly1_A  TM=2.195E-01  e=7.352E+00  Homo sapiens

pLDDT: mean 83.61, std 18.61, range [33.28, 98.19]